Protein AF-A0A3D1RC83-F1 (afdb_monomer_lite)

Radius of gyration: 28.49 Å; chains: 1; bounding box: 78×68×56 Å

Secondary structure (DSSP, 8-state):
--SS----S---HHHHHHHHHHHHHHHHTSTTGGG-BTTB--EEEEEEE--EETTEE-PPEEEEEEEESSSS--EEEEEEETT---TTTTHHHHHHHHHHHHHHSS--SHHHHHHHHHHHH-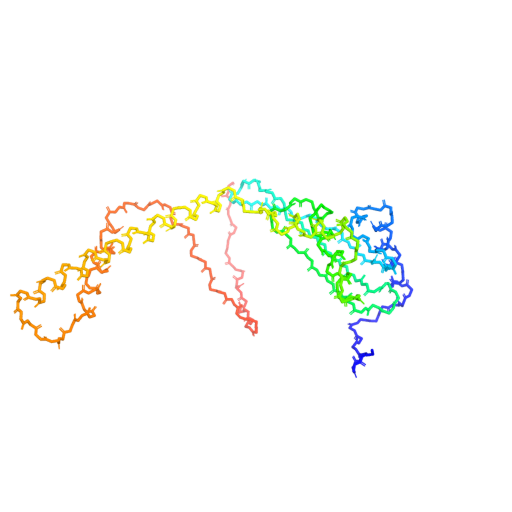----HHHHHHHHHHHHHHHHHHHHHHHHHHHHHHHHHHH---SS-HHHHHHHHHHHHHHHHTTSPP--PPPPPPPPPPTT-PPPPP---------

Foldseek 3Di:
DDPDDDDPDPDDPVVVVVLQVVQLCCCVPRLLVLLDAPPKRKGWDWDWAWDDDPNHGAATKTWIWIFIRSPPTDDTDIFIGPSPHTNSPQVSLVNSQVNCCVVVVDRDDDVNVVVVVVNVPDDSDDPVVVVVVVVVVVVVVVVVVVVVVVVVVVVVCCVVVVDDDDDPPPVVVVVVVVVVVVVVPDDDDDDDPDDDDDDDPDDDDDDDDPDDDDDDD

pLDDT: mean 75.74, std 21.05, range [31.84, 96.88]

Sequence (217 aa):
PYKIKHTAVDIADSLFEAIHDGMQGVMESGTGRRAKVPGIVVCGKTGTVENSYKGVKQKDHAFFSAFAPRHNPRIAIAVICENAGFGASSAAPIASLMIEKYLKDSIEGKERKERAEQIKKMNLMPPRLVAAMRTHDSLMHKRDSAYLIAKGYIKMAKDTTGIAEEDDSDALDNFKKKEKENKNNEQPADSLPNPSPAILPGVMRPASDTSKTRTHR

Structure (mmCIF, N/CA/C/O backbone):
data_AF-A0A3D1RC83-F1
#
_entry.id   AF-A0A3D1RC83-F1
#
loop_
_atom_site.group_PDB
_atom_site.id
_atom_site.type_symbol
_atom_site.label_atom_id
_atom_site.label_alt_id
_atom_site.label_comp_id
_atom_site.label_asym_id
_atom_site.label_entity_id
_atom_site.label_seq_id
_atom_site.pdbx_PDB_ins_code
_atom_site.Cartn_x
_atom_site.Cartn_y
_atom_site.Cartn_z
_atom_site.occupancy
_atom_site.B_iso_or_equiv
_atom_site.auth_seq_id
_atom_site.auth_comp_id
_atom_site.auth_asym_id
_atom_site.auth_atom_id
_atom_site.pdbx_PDB_model_num
ATOM 1 N N . PRO A 1 1 ? -4.506 -5.903 -24.523 1.00 52.84 1 PRO A N 1
ATOM 2 C CA . PRO A 1 1 ? -4.721 -4.934 -25.626 1.00 52.84 1 PRO A CA 1
ATOM 3 C C . PRO A 1 1 ? -5.845 -3.947 -25.277 1.00 52.84 1 PRO A C 1
ATOM 5 O O . PRO A 1 1 ? -6.924 -4.379 -24.878 1.00 52.84 1 PRO A O 1
ATOM 8 N N . TYR A 1 2 ? -5.583 -2.640 -25.364 1.00 59.19 2 TYR A N 1
ATOM 9 C CA . TYR A 1 2 ? -6.622 -1.616 -25.204 1.00 59.19 2 TYR A CA 1
ATOM 10 C C . TYR A 1 2 ? -7.538 -1.604 -26.436 1.00 59.19 2 TYR A C 1
ATOM 12 O O . TYR A 1 2 ? -7.087 -1.878 -27.545 1.00 59.19 2 TYR A O 1
ATOM 20 N N . LYS A 1 3 ? -8.827 -1.295 -26.245 1.00 75.62 3 LYS A N 1
ATOM 21 C CA . LYS A 1 3 ? -9.779 -1.155 -27.362 1.00 75.62 3 LYS A CA 1
ATOM 22 C C . LYS A 1 3 ? -9.644 0.200 -28.069 1.00 75.62 3 LYS A C 1
ATOM 24 O O . LYS A 1 3 ? -9.886 0.276 -29.264 1.00 75.62 3 LYS A O 1
ATOM 29 N N . ILE A 1 4 ? -9.241 1.247 -27.340 1.00 81.62 4 ILE A N 1
ATOM 30 C CA . ILE A 1 4 ? -9.023 2.612 -27.843 1.00 81.62 4 ILE A CA 1
ATOM 31 C C . ILE A 1 4 ? -7.787 3.186 -27.132 1.00 81.62 4 ILE A C 1
ATOM 33 O O . ILE A 1 4 ? -7.691 3.083 -25.907 1.00 81.62 4 ILE A O 1
ATOM 37 N N . LYS A 1 5 ? -6.825 3.742 -27.884 1.00 75.56 5 LYS A N 1
ATOM 38 C CA . LYS A 1 5 ? -5.650 4.424 -27.313 1.00 75.56 5 LYS A CA 1
ATOM 39 C C . LYS A 1 5 ? -6.027 5.872 -27.023 1.00 75.56 5 LYS A C 1
ATOM 41 O O . LYS A 1 5 ? -6.338 6.613 -27.948 1.00 75.56 5 LYS A O 1
ATOM 46 N N . HIS A 1 6 ? -5.981 6.273 -25.760 1.00 77.00 6 HIS A N 1
ATOM 47 C CA . HIS A 1 6 ? -6.131 7.673 -25.377 1.00 77.00 6 HIS A CA 1
ATOM 48 C C . HIS A 1 6 ? -4.746 8.260 -25.109 1.00 77.00 6 HIS A C 1
ATOM 50 O O . HIS A 1 6 ? -4.048 7.799 -24.207 1.00 77.00 6 HIS A O 1
ATOM 56 N N . THR A 1 7 ? -4.352 9.266 -25.886 1.00 77.94 7 THR A N 1
ATOM 57 C CA . THR A 1 7 ? -3.155 10.068 -25.610 1.00 77.94 7 THR A CA 1
ATOM 58 C C . THR A 1 7 ? -3.610 11.298 -24.834 1.00 77.94 7 THR A C 1
ATOM 60 O O . THR A 1 7 ? -4.251 12.179 -25.396 1.00 77.94 7 THR A O 1
ATOM 63 N N . ALA A 1 8 ? -3.374 11.316 -23.521 1.00 72.19 8 ALA A N 1
ATOM 64 C CA . ALA A 1 8 ? -3.817 12.416 -22.659 1.00 72.19 8 ALA A CA 1
ATOM 65 C C . ALA A 1 8 ? -2.856 13.618 -22.681 1.00 72.19 8 ALA A C 1
ATOM 67 O O . ALA A 1 8 ? -3.260 14.727 -22.347 1.00 72.19 8 ALA A O 1
ATOM 68 N N . VAL A 1 9 ? -1.586 13.390 -23.032 1.00 80.38 9 VAL A N 1
ATOM 69 C CA . VAL A 1 9 ? -0.510 14.389 -23.006 1.00 80.38 9 VAL A CA 1
ATOM 70 C C . VAL A 1 9 ? 0.607 13.980 -23.966 1.00 80.38 9 VAL A C 1
ATOM 72 O O . VAL A 1 9 ? 0.970 12.804 -24.011 1.00 80.38 9 VAL A O 1
ATOM 75 N N . ASP A 1 10 ? 1.174 14.956 -24.677 1.00 83.12 10 ASP A N 1
ATOM 76 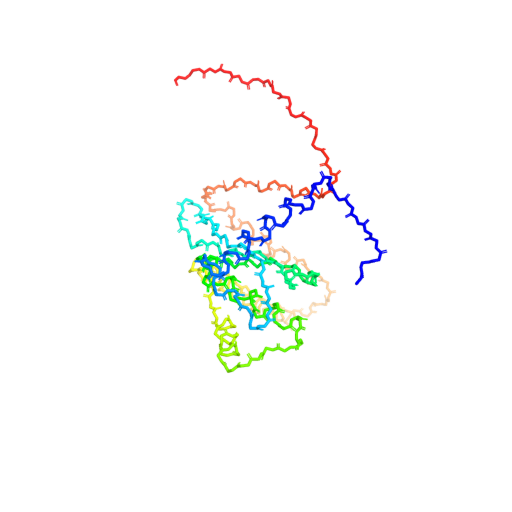C CA . ASP A 1 10 ? 2.347 14.777 -25.540 1.00 83.12 10 ASP A CA 1
ATOM 77 C C . ASP A 1 10 ? 3.629 14.849 -24.703 1.00 83.12 10 ASP A C 1
ATOM 79 O O . ASP A 1 10 ? 4.296 15.878 -24.601 1.00 83.12 10 ASP A O 1
ATOM 83 N N . ILE A 1 11 ? 3.947 13.739 -24.041 1.00 85.88 11 ILE A N 1
ATOM 84 C CA . ILE A 1 11 ? 5.176 13.562 -23.265 1.00 85.88 11 ILE A CA 1
ATOM 85 C C . ILE A 1 11 ? 6.030 12.511 -23.969 1.00 85.88 11 ILE A C 1
ATOM 87 O O . ILE A 1 11 ? 5.527 11.461 -24.359 1.00 85.88 11 ILE A O 1
ATOM 91 N N . ALA A 1 12 ? 7.326 12.790 -24.117 1.00 87.94 12 ALA A N 1
ATOM 92 C CA . ALA A 1 12 ? 8.261 11.856 -24.730 1.00 87.94 12 ALA A CA 1
ATOM 93 C C . ALA A 1 12 ? 8.395 10.562 -23.906 1.00 87.94 12 ALA A C 1
ATOM 95 O O . ALA A 1 12 ? 8.534 10.608 -22.681 1.00 87.94 12 ALA A O 1
ATOM 96 N N . ASP A 1 13 ? 8.447 9.419 -24.592 1.00 86.25 13 ASP A N 1
ATOM 97 C CA . ASP A 1 13 ? 8.583 8.091 -23.975 1.00 86.25 13 ASP A CA 1
ATOM 98 C C . ASP A 1 13 ? 9.816 7.981 -23.061 1.00 86.25 13 ASP A C 1
ATOM 100 O O . ASP A 1 13 ? 9.766 7.342 -22.010 1.00 86.25 13 ASP A O 1
ATOM 104 N N . SER A 1 14 ? 10.908 8.676 -23.399 1.00 91.25 14 SER A N 1
ATOM 105 C CA . SER A 1 14 ? 12.128 8.720 -22.582 1.00 91.25 14 SER A CA 1
ATOM 106 C C . SER A 1 14 ? 11.892 9.263 -21.169 1.00 91.25 14 SER A C 1
ATOM 108 O O . SER A 1 14 ? 12.542 8.818 -20.223 1.00 91.25 14 SER A O 1
ATOM 110 N N . LEU A 1 15 ? 10.945 10.192 -20.998 1.00 91.62 15 LEU A N 1
ATOM 111 C CA . LEU A 1 15 ? 10.602 10.727 -19.683 1.00 91.62 15 LEU A CA 1
ATOM 112 C C . LEU A 1 15 ? 9.812 9.707 -18.859 1.00 91.62 15 LEU A C 1
ATOM 114 O O . LEU A 1 15 ? 10.036 9.584 -17.654 1.00 91.62 15 LEU A O 1
ATOM 118 N N . PHE A 1 16 ? 8.918 8.950 -19.499 1.00 89.56 16 PHE A N 1
ATOM 119 C CA . PHE A 1 16 ? 8.196 7.872 -18.828 1.00 89.56 16 PHE A CA 1
ATOM 120 C C . PHE A 1 16 ? 9.142 6.774 -18.353 1.00 89.56 16 PHE A C 1
ATOM 122 O O . PHE A 1 16 ? 9.006 6.332 -17.214 1.00 89.56 16 PHE A O 1
ATOM 129 N N . GLU A 1 17 ? 10.143 6.401 -19.153 1.00 92.31 17 GLU A N 1
ATOM 130 C CA . GLU A 1 17 ? 11.147 5.419 -18.731 1.00 92.31 17 GLU A CA 1
ATOM 131 C C . GLU A 1 17 ? 11.953 5.892 -17.517 1.00 92.31 17 GLU A C 1
ATOM 133 O O . GLU A 1 17 ? 12.077 5.149 -16.543 1.00 92.31 17 GLU A O 1
ATOM 138 N N . ALA A 1 18 ? 12.390 7.155 -17.497 1.00 94.75 18 ALA A N 1
ATOM 139 C CA . ALA A 1 18 ? 13.073 7.721 -16.331 1.00 94.75 18 ALA A CA 1
ATOM 140 C C . ALA A 1 18 ? 12.188 7.700 -15.065 1.00 94.75 18 ALA A C 1
ATOM 142 O O . ALA A 1 18 ? 12.657 7.413 -13.959 1.00 94.75 18 ALA A O 1
ATOM 143 N N . ILE A 1 19 ? 10.884 7.964 -15.210 1.00 93.88 19 ILE A N 1
ATOM 144 C CA . ILE A 1 19 ? 9.920 7.858 -14.105 1.00 93.88 19 ILE A CA 1
ATOM 145 C C . ILE A 1 19 ? 9.757 6.398 -13.670 1.00 93.88 19 ILE A C 1
ATOM 147 O O . ILE A 1 19 ? 9.724 6.116 -12.470 1.00 93.88 19 ILE A O 1
ATOM 151 N N . HIS A 1 20 ? 9.657 5.463 -14.614 1.00 94.75 20 HIS A N 1
ATOM 152 C CA . HIS A 1 20 ? 9.529 4.036 -14.332 1.00 94.75 20 HIS A CA 1
ATOM 153 C C . HIS A 1 20 ? 10.758 3.494 -13.595 1.00 94.75 20 HIS A C 1
ATOM 155 O O . HIS A 1 20 ? 10.585 2.753 -12.625 1.00 94.75 20 HIS A O 1
ATOM 161 N N . ASP A 1 21 ? 11.962 3.943 -13.963 1.00 95.19 21 ASP A N 1
ATOM 162 C CA . ASP A 1 21 ? 13.211 3.663 -13.248 1.00 95.19 21 ASP A CA 1
ATOM 163 C C . ASP A 1 21 ? 13.161 4.171 -11.811 1.00 95.19 21 ASP A C 1
ATOM 165 O O . ASP A 1 21 ? 13.392 3.407 -10.870 1.00 95.19 21 ASP A O 1
ATOM 169 N N . GLY A 1 22 ? 12.768 5.431 -11.611 1.00 95.62 22 GLY A N 1
ATOM 170 C CA . GLY A 1 22 ? 12.606 5.994 -10.271 1.00 95.62 22 GLY A CA 1
ATOM 171 C C . GLY A 1 22 ? 11.585 5.220 -9.428 1.00 95.62 22 GLY A C 1
ATOM 172 O O . GLY A 1 22 ? 11.831 4.909 -8.260 1.00 95.62 22 GLY A O 1
ATOM 173 N N . MET A 1 23 ? 10.447 4.856 -10.021 1.00 96.00 23 MET A N 1
ATOM 174 C CA . MET A 1 23 ? 9.383 4.094 -9.363 1.00 96.00 23 MET A CA 1
ATOM 175 C C . MET A 1 23 ? 9.778 2.643 -9.057 1.00 96.00 23 MET A C 1
ATOM 177 O O . MET A 1 23 ? 9.332 2.096 -8.046 1.00 96.00 23 MET A O 1
ATOM 181 N N . GLN A 1 24 ? 10.606 2.012 -9.891 1.00 95.44 24 GLN A N 1
ATOM 182 C CA . GLN A 1 24 ? 11.176 0.692 -9.615 1.00 95.44 24 GLN A CA 1
ATOM 183 C C . GLN A 1 24 ? 12.232 0.774 -8.504 1.00 95.44 24 GLN A C 1
ATOM 185 O O . GLN A 1 24 ? 12.217 -0.042 -7.578 1.00 95.44 24 GLN A O 1
ATOM 190 N N . GLY A 1 25 ? 13.080 1.807 -8.518 1.00 95.06 25 GLY A N 1
ATOM 191 C CA . GLY A 1 25 ? 14.091 2.053 -7.487 1.00 95.06 25 GLY A CA 1
ATOM 192 C C . GLY A 1 25 ? 13.500 2.171 -6.076 1.00 95.06 25 GLY A C 1
ATOM 193 O O . GLY A 1 25 ? 14.084 1.686 -5.104 1.00 95.06 25 GLY A O 1
ATOM 194 N N . VAL A 1 26 ? 12.279 2.711 -5.948 1.00 93.94 26 VAL A N 1
ATOM 195 C CA . VAL A 1 26 ? 11.534 2.737 -4.673 1.00 93.94 26 VAL A CA 1
ATOM 196 C C . VAL A 1 26 ? 11.322 1.333 -4.102 1.00 93.94 26 VAL A C 1
ATOM 198 O O . VAL A 1 26 ? 11.376 1.162 -2.882 1.00 93.94 26 VAL A O 1
ATOM 201 N N . MET A 1 27 ? 11.097 0.332 -4.953 1.00 93.25 27 MET A N 1
ATOM 202 C CA . MET A 1 27 ? 10.954 -1.056 -4.518 1.00 93.25 27 MET A CA 1
ATOM 203 C C . MET A 1 27 ? 12.308 -1.679 -4.221 1.00 93.25 27 MET A C 1
ATOM 205 O O . MET A 1 27 ? 12.440 -2.386 -3.227 1.00 93.25 27 MET A O 1
ATOM 209 N N . GLU A 1 28 ? 13.308 -1.447 -5.066 1.00 90.62 28 GLU A N 1
ATOM 210 C CA . GLU A 1 28 ? 14.603 -2.122 -4.975 1.00 90.62 28 GLU A CA 1
ATOM 211 C C . GLU A 1 28 ? 15.422 -1.682 -3.770 1.00 90.62 28 GLU A C 1
ATOM 213 O O . GLU A 1 28 ? 15.795 -2.525 -2.948 1.00 90.62 28 GLU A O 1
ATOM 218 N N . SER A 1 29 ? 15.639 -0.375 -3.645 1.00 89.81 29 SER A N 1
ATOM 219 C CA . SER A 1 29 ? 16.506 0.228 -2.637 1.00 89.81 29 SER A CA 1
ATOM 220 C C . SER A 1 29 ? 15.770 1.208 -1.720 1.00 89.81 29 SER A C 1
ATOM 222 O O . SER A 1 29 ? 16.261 1.465 -0.621 1.00 89.81 29 SER A O 1
ATOM 224 N N . GLY A 1 30 ? 14.576 1.675 -2.095 1.00 89.38 30 GLY A N 1
ATOM 225 C CA . GLY A 1 30 ? 13.825 2.697 -1.363 1.00 89.38 30 GLY A CA 1
ATOM 226 C C . GLY A 1 30 ? 12.826 2.200 -0.307 1.00 89.38 30 GLY A C 1
ATOM 227 O O . GLY A 1 30 ? 12.950 1.128 0.287 1.00 89.38 30 GLY A O 1
ATOM 228 N N . THR A 1 31 ? 11.811 3.031 -0.059 1.00 87.38 31 THR A N 1
ATOM 229 C CA . THR A 1 31 ? 10.785 2.852 0.984 1.00 87.38 31 THR A CA 1
ATOM 230 C C . THR A 1 31 ? 9.712 1.817 0.635 1.00 87.38 31 THR A C 1
ATOM 232 O O . THR A 1 31 ? 8.956 1.395 1.507 1.00 87.38 31 THR A O 1
ATOM 235 N N . GLY A 1 32 ? 9.626 1.389 -0.625 1.00 88.19 32 GLY A N 1
ATOM 236 C CA . GLY A 1 32 ? 8.604 0.473 -1.132 1.00 88.19 32 GLY A CA 1
ATOM 237 C C . GLY A 1 32 ? 8.976 -1.005 -1.068 1.00 88.19 32 GLY A C 1
ATOM 238 O O . GLY A 1 32 ? 8.210 -1.825 -1.557 1.00 88.19 32 GLY A O 1
ATOM 239 N N . ARG A 1 33 ? 10.104 -1.394 -0.455 1.00 90.19 33 ARG A N 1
ATOM 240 C CA . ARG A 1 33 ? 10.592 -2.795 -0.430 1.00 90.19 33 ARG A CA 1
ATOM 241 C C . ARG A 1 33 ? 9.535 -3.836 -0.047 1.00 90.19 33 ARG A C 1
ATOM 243 O O . ARG A 1 33 ? 9.542 -4.944 -0.574 1.00 90.19 33 ARG A O 1
ATOM 250 N N . ARG A 1 34 ? 8.605 -3.482 0.844 1.00 88.38 34 ARG A N 1
ATOM 251 C CA . ARG A 1 34 ? 7.520 -4.365 1.312 1.00 88.38 34 ARG A CA 1
ATOM 252 C C . ARG A 1 34 ? 6.396 -4.580 0.289 1.00 88.38 34 ARG A C 1
ATOM 254 O O . ARG A 1 34 ? 5.538 -5.424 0.524 1.00 88.38 34 ARG A O 1
ATOM 261 N N . ALA A 1 35 ? 6.399 -3.844 -0.823 1.00 90.81 35 ALA A N 1
ATOM 262 C CA . ALA A 1 35 ? 5.460 -4.009 -1.926 1.00 90.81 35 ALA A CA 1
ATOM 263 C C . ALA A 1 35 ? 5.948 -4.988 -3.014 1.00 90.81 35 ALA A C 1
ATOM 265 O O . ALA A 1 35 ? 5.184 -5.294 -3.928 1.00 90.81 35 ALA A O 1
ATOM 266 N N . LYS A 1 36 ? 7.189 -5.500 -2.932 1.00 93.38 36 LYS A N 1
ATOM 267 C CA . LYS A 1 36 ? 7.732 -6.443 -3.925 1.00 93.38 36 LYS A CA 1
ATOM 268 C C . LYS A 1 36 ? 6.843 -7.681 -4.067 1.00 93.38 36 LYS A C 1
ATOM 270 O O . LYS A 1 36 ? 6.324 -8.209 -3.080 1.00 93.38 36 LYS A O 1
ATOM 275 N N . VAL A 1 37 ? 6.698 -8.155 -5.300 1.00 93.88 37 VAL A N 1
ATOM 276 C CA . VAL A 1 37 ? 5.981 -9.388 -5.634 1.00 93.88 37 VAL A CA 1
ATOM 277 C C . VAL A 1 37 ? 6.966 -10.343 -6.315 1.00 93.88 37 VAL A C 1
ATOM 279 O O . VAL A 1 37 ? 7.624 -9.937 -7.274 1.00 93.88 37 VAL A O 1
ATOM 282 N N . PRO A 1 38 ? 7.113 -11.597 -5.848 1.00 92.00 38 PRO A N 1
ATOM 283 C CA . PRO A 1 38 ? 8.026 -12.550 -6.473 1.00 92.00 38 PRO A CA 1
ATOM 284 C C . PRO A 1 38 ? 7.702 -12.773 -7.956 1.00 92.00 38 PRO A C 1
ATOM 286 O O . PRO A 1 38 ? 6.568 -13.105 -8.307 1.00 92.00 38 PRO A O 1
ATOM 289 N N . GLY A 1 39 ? 8.708 -12.591 -8.815 1.00 92.62 39 GLY A N 1
ATOM 290 C CA . GLY A 1 39 ? 8.592 -12.776 -10.265 1.00 92.62 39 GLY A CA 1
ATOM 291 C C . GLY A 1 39 ? 7.860 -11.656 -11.014 1.00 92.62 39 GLY A C 1
ATOM 292 O O . GLY A 1 39 ? 7.686 -11.764 -12.222 1.00 92.62 39 GLY A O 1
ATOM 293 N N . ILE A 1 40 ? 7.433 -10.584 -10.335 1.00 94.81 40 ILE A N 1
ATOM 294 C CA . ILE A 1 40 ? 6.727 -9.458 -10.957 1.00 94.81 40 ILE A CA 1
ATOM 295 C C . ILE A 1 40 ? 7.448 -8.158 -10.600 1.00 94.81 40 ILE A C 1
ATOM 297 O O . ILE A 1 40 ? 7.572 -7.794 -9.430 1.00 94.81 40 ILE A O 1
ATOM 301 N N . VAL A 1 41 ? 7.893 -7.428 -11.624 1.00 95.81 41 VAL A N 1
ATOM 302 C CA . VAL A 1 41 ? 8.485 -6.097 -11.446 1.00 95.81 41 VAL A CA 1
ATOM 303 C C . VAL A 1 41 ? 7.364 -5.097 -11.179 1.00 95.81 41 VAL A C 1
ATOM 305 O O . VAL A 1 41 ? 6.519 -4.865 -12.044 1.00 95.81 41 VAL A O 1
ATOM 308 N N . VAL A 1 42 ? 7.352 -4.528 -9.974 1.00 96.25 42 VAL A N 1
ATOM 309 C CA . VAL A 1 42 ? 6.365 -3.536 -9.527 1.00 96.25 42 VAL A CA 1
ATOM 310 C C . VAL A 1 42 ? 7.011 -2.154 -9.529 1.00 96.25 42 VAL A C 1
ATOM 312 O O . VAL A 1 42 ? 8.094 -1.980 -8.975 1.00 96.25 42 VAL A O 1
ATOM 315 N N . CYS A 1 43 ? 6.319 -1.167 -10.091 1.00 96.88 43 CYS A N 1
ATOM 316 C CA . CYS A 1 43 ? 6.705 0.241 -10.039 1.00 96.88 43 CYS A CA 1
ATOM 317 C C . CYS A 1 43 ? 5.700 0.984 -9.161 1.00 96.88 43 CYS A C 1
ATOM 319 O O . CYS A 1 43 ? 4.493 0.836 -9.343 1.00 96.88 43 CYS A O 1
ATOM 321 N N . GLY A 1 44 ? 6.158 1.793 -8.206 1.00 95.38 44 GLY A N 1
ATOM 322 C CA . GLY A 1 44 ? 5.231 2.505 -7.330 1.00 95.38 44 GLY A CA 1
ATOM 323 C C . GLY A 1 44 ? 5.873 3.517 -6.398 1.00 95.38 44 GLY A C 1
ATOM 324 O O . GLY A 1 44 ? 7.090 3.690 -6.356 1.00 95.38 44 GLY A O 1
ATOM 325 N N . LYS A 1 45 ? 5.028 4.181 -5.613 1.00 95.69 45 LYS A N 1
ATOM 326 C CA . LYS A 1 45 ? 5.431 5.181 -4.633 1.00 95.69 45 LYS A CA 1
ATOM 327 C C . LYS A 1 45 ? 4.638 5.037 -3.340 1.00 95.69 45 LYS A C 1
ATOM 329 O O . LYS A 1 45 ? 3.426 4.834 -3.340 1.00 95.69 45 LYS A O 1
ATOM 334 N N . THR A 1 46 ? 5.348 5.177 -2.226 1.00 93.69 46 THR A N 1
ATOM 335 C CA . THR A 1 46 ? 4.765 5.274 -0.887 1.00 93.69 46 THR A CA 1
ATOM 336 C C . THR A 1 46 ? 4.447 6.726 -0.555 1.00 93.69 46 THR A C 1
ATOM 338 O O . THR A 1 46 ? 5.277 7.601 -0.808 1.00 93.69 46 THR A O 1
ATOM 341 N N . GLY A 1 47 ? 3.313 6.956 0.095 1.00 89.38 47 GLY A N 1
ATOM 342 C CA . GLY A 1 47 ? 2.967 8.221 0.729 1.00 89.38 47 GLY A CA 1
ATOM 343 C C . GLY A 1 47 ? 2.554 8.011 2.184 1.00 89.38 47 GLY A C 1
ATOM 344 O O . GLY A 1 47 ? 2.051 6.952 2.562 1.00 89.38 47 GLY A O 1
ATOM 345 N N . THR A 1 48 ? 2.764 9.038 2.993 1.00 90.50 48 THR A N 1
ATOM 346 C CA . THR A 1 48 ? 2.197 9.153 4.336 1.00 90.50 48 THR A CA 1
ATOM 347 C C . THR A 1 48 ? 1.458 10.477 4.353 1.00 90.50 48 THR A C 1
ATOM 349 O O . THR A 1 48 ? 2.054 11.504 4.036 1.00 90.50 48 THR A O 1
ATOM 352 N N . VAL A 1 49 ? 0.163 10.444 4.641 1.00 90.88 49 VAL A N 1
ATOM 353 C CA . VAL A 1 49 ? -0.673 11.646 4.662 1.00 90.88 49 VAL A CA 1
ATOM 354 C C . VAL A 1 49 ? -0.906 12.022 6.110 1.00 90.88 49 VAL A C 1
ATOM 356 O O . VAL A 1 49 ? -1.418 11.212 6.888 1.00 90.88 49 VAL A O 1
ATOM 359 N N . GLU A 1 50 ? -0.507 13.237 6.470 1.00 90.94 50 GLU A N 1
ATOM 360 C CA . GLU A 1 50 ? -0.693 13.720 7.828 1.00 90.94 50 GLU A CA 1
ATOM 361 C C . GLU A 1 50 ? -2.171 13.804 8.187 1.00 90.94 50 GLU A C 1
ATOM 363 O O . GLU A 1 50 ? -2.996 14.275 7.405 1.00 90.94 50 GLU A O 1
ATOM 368 N N . ASN A 1 51 ? -2.497 13.350 9.392 1.00 90.75 51 ASN A N 1
ATOM 369 C CA . ASN A 1 51 ? -3.867 13.337 9.873 1.00 90.75 51 ASN A CA 1
ATOM 370 C C . ASN A 1 51 ? -3.985 14.131 11.176 1.00 90.75 51 ASN A C 1
ATOM 372 O O . ASN A 1 51 ? -3.333 13.823 12.178 1.00 90.75 51 ASN A O 1
ATOM 376 N N . SER A 1 52 ? -4.848 15.143 11.177 1.00 90.56 52 SER A N 1
ATOM 377 C CA . SER A 1 52 ? -5.229 15.885 12.374 1.00 90.56 52 SER A CA 1
ATOM 378 C C . SER A 1 52 ? -6.747 15.990 12.453 1.00 90.56 52 SER A C 1
ATOM 380 O O . SER A 1 52 ? -7.439 16.126 11.447 1.00 90.56 52 SER A O 1
ATOM 382 N N . TYR A 1 53 ? -7.280 15.900 13.668 1.00 85.69 53 TYR A N 1
ATOM 383 C CA . TYR A 1 53 ? -8.710 16.034 13.909 1.00 85.69 53 TYR A CA 1
ATOM 384 C C . TYR A 1 53 ? -8.930 16.992 15.070 1.00 85.69 53 TYR A C 1
ATOM 386 O O . TYR A 1 53 ? -8.467 16.731 16.179 1.00 85.69 53 TYR A O 1
ATOM 394 N N . LYS A 1 54 ? -9.621 18.109 14.804 1.00 88.69 54 LYS A N 1
ATOM 395 C CA . LYS A 1 54 ? -9.876 19.183 15.783 1.00 88.69 54 LYS A CA 1
ATOM 396 C C . LYS A 1 54 ? -8.602 19.645 16.513 1.00 88.69 54 LYS A C 1
ATOM 398 O O . LYS A 1 54 ? -8.586 19.767 17.731 1.00 88.69 54 LYS A O 1
ATOM 403 N N . GLY A 1 55 ? -7.513 19.835 15.767 1.00 88.94 55 GLY A N 1
ATOM 404 C CA . GLY A 1 55 ? -6.220 20.268 16.313 1.00 88.94 55 GLY A CA 1
ATOM 405 C C . GLY A 1 55 ? -5.405 19.177 17.018 1.00 88.94 55 GLY A C 1
ATOM 406 O O . GLY A 1 55 ? -4.267 19.428 17.397 1.00 88.94 55 GLY A O 1
ATOM 407 N N . VAL A 1 56 ? -5.928 17.954 17.159 1.00 87.06 56 VAL A N 1
ATOM 408 C CA . VAL A 1 56 ? -5.211 16.839 17.792 1.00 87.06 56 VAL A CA 1
ATOM 409 C C . VAL A 1 56 ? -4.592 15.940 16.725 1.00 87.06 56 VAL A C 1
ATOM 411 O O . VAL A 1 56 ? -5.308 15.403 15.870 1.00 87.06 56 VAL A O 1
ATOM 414 N N . LYS A 1 57 ? -3.268 15.733 16.793 1.00 89.56 57 LYS A N 1
ATOM 415 C CA . LYS A 1 57 ? -2.543 14.809 15.906 1.00 89.56 57 LYS A CA 1
ATOM 416 C C . LYS A 1 57 ? -3.135 13.408 16.030 1.00 89.56 57 LYS A C 1
ATOM 418 O O . LYS A 1 57 ? -3.275 12.862 17.123 1.00 89.56 57 LYS A O 1
ATOM 423 N N . GLN A 1 58 ? -3.511 12.848 14.891 1.00 88.62 58 GLN A N 1
ATOM 424 C CA . GLN A 1 58 ? -3.976 11.477 14.770 1.00 88.62 58 GLN A CA 1
ATOM 425 C C . GLN A 1 58 ? -2.871 10.631 14.141 1.00 88.62 58 GLN A C 1
ATOM 427 O O . GLN A 1 58 ? -1.830 11.129 13.708 1.00 88.62 58 GLN A O 1
ATOM 432 N N . LYS A 1 59 ? -3.114 9.325 14.064 1.00 88.88 59 LYS A N 1
ATOM 433 C CA . LYS A 1 59 ? -2.252 8.449 13.284 1.00 88.88 59 LYS A CA 1
ATOM 434 C C . LYS A 1 59 ? -2.424 8.773 11.800 1.00 88.88 59 LYS A C 1
ATOM 436 O O . LYS A 1 59 ? -3.551 8.825 11.298 1.00 88.88 59 LYS A O 1
ATOM 441 N N . ASP A 1 60 ? -1.301 8.977 11.127 1.00 92.25 60 ASP A N 1
ATOM 442 C CA . ASP A 1 60 ? -1.261 9.321 9.709 1.00 92.25 60 ASP A CA 1
ATOM 443 C C . ASP A 1 60 ? -1.908 8.234 8.844 1.00 92.25 60 ASP A C 1
ATOM 445 O O . ASP A 1 60 ? -2.059 7.076 9.256 1.00 92.25 60 ASP A O 1
ATOM 449 N N . HIS A 1 61 ? -2.348 8.613 7.650 1.00 92.44 61 HIS A N 1
ATOM 450 C CA . HIS A 1 61 ? -2.881 7.669 6.679 1.00 92.44 61 HIS A CA 1
ATOM 451 C C . HIS A 1 61 ? -1.749 7.102 5.830 1.00 92.44 61 HIS A C 1
ATOM 453 O O . HIS A 1 61 ? -0.872 7.825 5.351 1.00 92.44 61 HIS A O 1
ATOM 459 N N . ALA A 1 62 ? -1.792 5.791 5.624 1.00 94.00 62 ALA A N 1
ATOM 460 C CA . ALA A 1 62 ? -0.843 5.098 4.776 1.00 94.00 62 ALA A CA 1
ATOM 461 C C . ALA A 1 62 ? -1.356 5.135 3.335 1.00 94.00 62 ALA A C 1
ATOM 463 O O . ALA A 1 62 ? -2.467 4.682 3.066 1.00 94.00 62 ALA A O 1
ATOM 464 N N . PHE A 1 63 ? -0.540 5.636 2.412 1.00 93.50 63 PHE A N 1
ATOM 465 C CA . PHE A 1 63 ? -0.851 5.688 0.988 1.00 93.50 63 PHE A CA 1
ATOM 466 C C . PHE A 1 63 ? 0.176 4.887 0.190 1.00 93.50 63 PHE A C 1
ATOM 468 O O . PHE A 1 63 ? 1.382 4.927 0.461 1.00 93.50 63 PHE A O 1
ATOM 475 N N . PHE A 1 64 ? -0.286 4.176 -0.829 1.00 95.12 64 PHE A N 1
ATOM 476 C CA . PHE A 1 64 ? 0.587 3.536 -1.798 1.00 95.12 64 PHE A CA 1
ATOM 477 C C . PHE A 1 64 ? -0.073 3.507 -3.170 1.00 95.12 64 PHE A C 1
ATOM 479 O O . PHE A 1 64 ? -1.218 3.086 -3.291 1.00 95.12 64 PHE A O 1
ATOM 486 N N . SER A 1 65 ? 0.660 3.921 -4.199 1.00 96.12 65 SER A N 1
ATOM 487 C CA . SER A 1 65 ? 0.221 3.838 -5.593 1.00 96.12 65 SER A CA 1
ATOM 488 C C . SER A 1 65 ? 1.249 3.066 -6.403 1.00 96.12 65 SER A C 1
ATOM 490 O O . SER A 1 65 ? 2.451 3.287 -6.240 1.00 96.12 65 SER A O 1
ATOM 492 N N . ALA A 1 66 ? 0.794 2.143 -7.243 1.00 96.75 66 ALA A N 1
ATOM 493 C CA . ALA A 1 66 ? 1.666 1.296 -8.040 1.00 96.75 66 ALA A CA 1
ATOM 494 C C . ALA A 1 66 ? 0.997 0.797 -9.319 1.00 96.75 66 ALA A C 1
ATOM 496 O O . ALA A 1 66 ? -0.226 0.753 -9.429 1.00 96.75 66 ALA A O 1
ATOM 497 N N . PHE A 1 67 ? 1.819 0.347 -10.258 1.00 96.88 67 PHE A N 1
ATOM 498 C CA . PHE A 1 67 ? 1.392 -0.454 -11.394 1.00 96.88 67 PHE A CA 1
ATOM 499 C C . PHE A 1 67 ? 2.325 -1.648 -11.591 1.00 96.88 67 PHE A C 1
ATOM 501 O O . PHE A 1 67 ? 3.483 -1.646 -11.156 1.00 96.88 67 PHE A O 1
ATOM 508 N N . ALA A 1 68 ? 1.796 -2.694 -12.221 1.00 96.75 68 ALA A N 1
ATOM 509 C CA . ALA A 1 68 ? 2.536 -3.914 -12.497 1.00 96.75 68 ALA A CA 1
ATOM 510 C C . ALA A 1 68 ? 1.939 -4.704 -13.682 1.00 96.75 68 ALA A C 1
ATOM 512 O O . ALA A 1 68 ? 0.733 -4.622 -13.947 1.00 96.75 68 ALA A O 1
ATOM 513 N N . PRO A 1 69 ? 2.747 -5.532 -14.364 1.00 96.31 69 PRO A N 1
ATOM 514 C CA . PRO A 1 69 ? 4.216 -5.505 -14.372 1.00 96.31 69 PRO A CA 1
ATOM 515 C C . PRO A 1 69 ? 4.763 -4.183 -14.945 1.00 96.31 69 PRO A C 1
ATOM 517 O O . PRO A 1 69 ? 4.009 -3.437 -15.564 1.00 96.31 69 PRO A O 1
ATOM 520 N N . ARG A 1 70 ? 6.056 -3.881 -14.752 1.00 94.44 70 ARG A N 1
ATOM 521 C CA . ARG A 1 70 ? 6.689 -2.682 -15.340 1.00 94.44 70 ARG A CA 1
ATOM 522 C C . ARG A 1 70 ? 6.493 -2.621 -16.856 1.00 94.44 70 ARG A C 1
ATOM 524 O O . ARG A 1 70 ? 6.018 -1.621 -17.381 1.00 94.44 70 ARG A O 1
ATOM 531 N N . HIS A 1 71 ? 6.863 -3.695 -17.546 1.00 92.31 71 HIS A N 1
ATOM 532 C CA . HIS A 1 71 ? 6.676 -3.809 -18.987 1.00 92.31 71 HIS A CA 1
ATOM 533 C C . HIS A 1 71 ? 5.274 -4.330 -19.284 1.00 92.31 71 HIS A C 1
ATOM 535 O O . HIS A 1 71 ? 4.854 -5.337 -18.714 1.00 92.31 71 HIS A O 1
ATOM 541 N N . ASN A 1 72 ? 4.571 -3.653 -20.195 1.00 91.06 72 ASN A N 1
ATOM 542 C CA . ASN A 1 72 ? 3.169 -3.919 -20.521 1.00 91.06 72 ASN A CA 1
ATOM 543 C C . ASN A 1 72 ? 2.269 -4.013 -19.261 1.00 91.06 72 ASN A C 1
ATOM 545 O O . ASN A 1 72 ? 1.758 -5.096 -18.949 1.00 91.06 72 ASN A O 1
ATOM 549 N N . PRO A 1 73 ? 2.085 -2.899 -18.520 1.00 93.94 73 PRO A N 1
ATOM 550 C CA . PRO A 1 73 ? 1.300 -2.887 -17.289 1.00 93.94 73 PRO A CA 1
ATOM 551 C C . PRO A 1 73 ? -0.115 -3.434 -17.486 1.00 93.94 73 PRO A C 1
ATOM 553 O O . PRO A 1 73 ? -0.826 -3.058 -18.417 1.00 93.94 73 PRO A O 1
ATOM 556 N N . ARG A 1 74 ? -0.540 -4.318 -16.578 1.00 95.19 74 ARG A N 1
ATOM 557 C CA . ARG A 1 74 ? -1.866 -4.965 -16.606 1.00 95.19 74 ARG A CA 1
ATOM 558 C C . ARG A 1 74 ? -2.779 -4.513 -15.471 1.00 95.19 74 ARG A C 1
ATOM 560 O O . ARG A 1 74 ? -3.990 -4.706 -15.559 1.00 95.19 74 ARG A O 1
ATOM 567 N N . ILE A 1 75 ? -2.203 -3.947 -14.413 1.00 95.81 75 ILE A N 1
ATOM 568 C CA . ILE A 1 75 ? -2.915 -3.384 -13.268 1.00 95.81 75 ILE A CA 1
ATOM 569 C C . ILE A 1 75 ? -2.240 -2.090 -12.818 1.00 95.81 75 ILE A C 1
ATOM 571 O O . ILE A 1 75 ? -1.016 -2.027 -12.714 1.00 95.81 75 ILE A O 1
ATOM 575 N N . ALA A 1 76 ? -3.059 -1.088 -12.512 1.00 96.19 76 ALA A N 1
ATOM 576 C CA . ALA A 1 76 ? -2.697 0.068 -11.703 1.00 96.19 76 ALA A CA 1
ATOM 577 C C . ALA A 1 76 ? -3.573 0.053 -10.444 1.00 96.19 76 ALA A C 1
ATOM 579 O O . ALA A 1 76 ? -4.762 -0.256 -10.518 1.00 96.19 76 ALA A O 1
ATOM 580 N N . ILE A 1 77 ? -2.985 0.337 -9.287 1.00 96.19 77 ILE A N 1
ATOM 581 C CA . ILE A 1 77 ? -3.641 0.236 -7.986 1.00 96.19 77 ILE A CA 1
ATOM 582 C C . ILE A 1 77 ? -3.230 1.398 -7.085 1.00 96.19 77 ILE A C 1
ATOM 584 O O . ILE A 1 77 ? -2.059 1.768 -7.019 1.00 96.19 77 ILE A O 1
ATOM 588 N N . ALA A 1 78 ? -4.199 1.932 -6.346 1.00 95.69 78 ALA A N 1
ATOM 589 C CA . ALA A 1 78 ? -3.974 2.852 -5.242 1.00 95.69 78 ALA A CA 1
ATOM 590 C C . ALA A 1 78 ? -4.612 2.270 -3.977 1.00 95.69 78 ALA A C 1
ATOM 592 O O . ALA A 1 78 ? -5.779 1.884 -3.982 1.00 95.69 78 ALA A O 1
ATOM 593 N N . VAL A 1 79 ? -3.836 2.191 -2.899 1.00 95.12 79 VAL A N 1
ATOM 594 C CA . VAL A 1 79 ? -4.269 1.686 -1.596 1.00 95.12 79 VAL A CA 1
ATOM 595 C C . VAL A 1 79 ? -4.121 2.798 -0.573 1.00 95.12 79 VAL A C 1
ATOM 597 O O . VAL A 1 79 ? -3.037 3.360 -0.399 1.00 95.12 79 VAL A O 1
ATOM 600 N N . ILE A 1 80 ? -5.220 3.086 0.119 1.00 93.81 80 ILE A N 1
ATOM 601 C CA . ILE A 1 80 ? -5.280 4.050 1.212 1.00 93.81 80 ILE A CA 1
ATOM 602 C C . ILE A 1 80 ? -5.739 3.300 2.454 1.00 93.81 80 ILE A C 1
ATOM 604 O O . ILE A 1 80 ? -6.808 2.695 2.451 1.00 93.81 80 ILE A O 1
ATOM 608 N N . CYS A 1 81 ? -4.934 3.341 3.511 1.00 92.44 81 CYS A N 1
ATOM 609 C CA . CYS A 1 81 ? -5.320 2.819 4.813 1.00 92.44 81 CYS A CA 1
ATOM 610 C C . CYS A 1 81 ? -5.383 3.972 5.809 1.00 92.44 81 CYS A C 1
ATOM 612 O O . CYS A 1 81 ? -4.360 4.560 6.182 1.00 92.44 81 CYS A O 1
ATOM 614 N N . GLU A 1 82 ? -6.592 4.283 6.256 1.00 91.75 82 GLU A N 1
ATOM 615 C CA . GLU A 1 82 ? -6.814 5.310 7.261 1.00 91.75 82 GLU A CA 1
ATOM 616 C C . GLU A 1 82 ? -6.242 4.891 8.617 1.00 91.75 82 GLU A C 1
ATOM 618 O O . GLU A 1 82 ? -6.257 3.721 8.996 1.00 91.75 82 GLU A O 1
ATOM 623 N N . ASN A 1 83 ? -5.723 5.871 9.356 1.00 89.69 83 ASN A N 1
ATOM 624 C CA . ASN A 1 83 ? -5.123 5.704 10.683 1.00 89.69 83 ASN A CA 1
ATOM 625 C C . ASN A 1 83 ? -4.067 4.572 10.752 1.00 89.69 83 ASN A C 1
ATOM 627 O O . ASN A 1 83 ? -3.877 3.928 11.788 1.00 89.69 83 ASN A O 1
ATOM 631 N N . ALA A 1 84 ? -3.364 4.309 9.647 1.00 85.19 84 ALA A N 1
ATOM 632 C CA . ALA A 1 84 ? -2.481 3.154 9.493 1.00 85.19 84 ALA A CA 1
ATOM 633 C C . ALA A 1 84 ? -0.982 3.481 9.581 1.00 85.19 84 ALA A C 1
ATOM 635 O O . ALA A 1 84 ? -0.161 2.564 9.509 1.00 85.19 84 ALA A O 1
ATOM 636 N N . GLY A 1 85 ? -0.625 4.744 9.819 1.00 83.88 85 GLY A N 1
ATOM 637 C C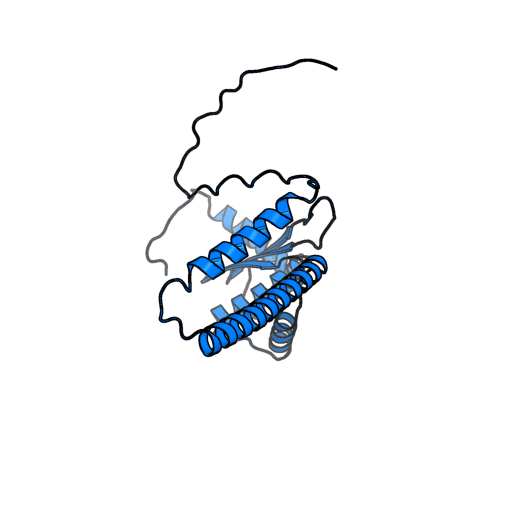A . GLY A 1 85 ? 0.748 5.214 9.975 1.00 83.88 85 GLY A CA 1
ATOM 638 C C . GLY A 1 85 ? 1.456 5.316 8.629 1.00 83.88 85 GLY A C 1
ATOM 639 O O . GLY A 1 85 ? 0.940 5.914 7.690 1.00 83.88 85 GLY A O 1
ATOM 640 N N . PHE A 1 86 ? 2.644 4.723 8.528 1.00 77.69 86 PHE A N 1
ATOM 641 C CA . PHE A 1 86 ? 3.484 4.831 7.339 1.00 77.69 86 PHE A CA 1
ATOM 642 C C . PHE A 1 86 ? 2.933 4.032 6.144 1.00 77.69 86 PHE A C 1
ATOM 644 O O . PHE A 1 86 ? 2.576 2.857 6.265 1.00 77.69 86 PHE A O 1
ATOM 651 N N . GLY A 1 87 ? 2.970 4.630 4.945 1.00 70.12 87 GLY A N 1
ATOM 652 C CA . GLY A 1 87 ? 2.596 3.978 3.676 1.00 70.12 87 GLY A CA 1
ATOM 653 C C . GLY A 1 87 ? 3.238 2.603 3.467 1.00 70.12 87 GLY A C 1
ATOM 654 O O . GLY A 1 87 ? 2.580 1.630 3.090 1.00 70.12 87 GLY A O 1
ATOM 655 N N . ALA A 1 88 ? 4.531 2.510 3.787 1.00 75.50 88 ALA A N 1
ATOM 656 C CA . ALA A 1 88 ? 5.344 1.312 3.606 1.00 75.50 88 ALA A CA 1
ATOM 657 C C . ALA A 1 88 ? 4.948 0.137 4.518 1.00 75.50 88 ALA A C 1
ATOM 659 O O . ALA A 1 88 ? 5.206 -1.016 4.171 1.00 75.50 88 ALA A O 1
ATOM 660 N N . SER A 1 89 ? 4.352 0.396 5.687 1.00 79.56 89 SER A N 1
ATOM 661 C CA . SER A 1 89 ? 4.056 -0.659 6.663 1.00 79.56 89 SER A CA 1
ATOM 662 C C . SER A 1 89 ? 2.723 -1.354 6.432 1.00 79.56 89 SER A C 1
ATOM 664 O O . SER A 1 89 ? 2.595 -2.522 6.798 1.00 79.56 89 SER A O 1
ATOM 666 N N . SER A 1 90 ? 1.767 -0.649 5.828 1.00 87.31 90 SER A N 1
ATOM 667 C CA . SER A 1 90 ? 0.367 -1.081 5.763 1.00 87.31 90 SER A CA 1
ATOM 668 C C . SER A 1 90 ? -0.120 -1.157 4.314 1.00 87.31 90 SER A C 1
ATOM 670 O O . SER A 1 90 ? -0.411 -2.245 3.822 1.00 87.31 90 SER A O 1
ATOM 672 N N . ALA A 1 91 ? -0.124 -0.029 3.595 1.00 92.75 91 ALA A N 1
ATOM 673 C CA . ALA A 1 91 ? -0.658 0.052 2.234 1.00 92.75 91 ALA A CA 1
ATOM 674 C C . ALA A 1 91 ? 0.194 -0.724 1.210 1.00 92.75 91 ALA A C 1
ATOM 676 O O . ALA A 1 91 ? -0.346 -1.449 0.377 1.00 92.75 91 ALA A O 1
ATOM 677 N N . ALA A 1 92 ? 1.525 -0.641 1.307 1.00 92.88 92 ALA A N 1
ATOM 678 C CA . ALA A 1 92 ? 2.448 -1.350 0.413 1.00 92.88 92 ALA A CA 1
ATOM 679 C C . ALA A 1 92 ? 2.296 -2.895 0.449 1.00 92.88 92 ALA A C 1
ATOM 681 O O . ALA A 1 92 ? 2.152 -3.499 -0.617 1.00 92.88 92 ALA A O 1
ATOM 682 N N . PRO A 1 93 ? 2.270 -3.563 1.623 1.00 93.19 93 PRO A N 1
ATOM 683 C CA . PRO A 1 93 ? 1.984 -4.999 1.704 1.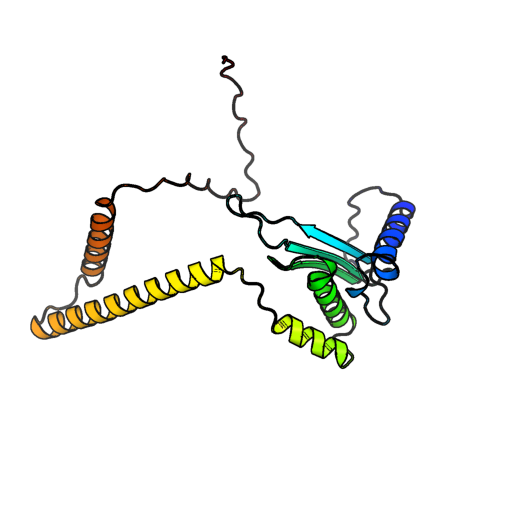00 93.19 93 PRO A CA 1
ATOM 684 C C . PRO A 1 93 ? 0.620 -5.408 1.139 1.00 93.19 93 PRO A C 1
ATOM 686 O O . PRO A 1 93 ? 0.517 -6.451 0.495 1.00 93.19 93 PRO A O 1
ATOM 689 N N . ILE A 1 94 ? -0.418 -4.598 1.366 1.00 94.94 94 ILE A N 1
ATOM 690 C CA . ILE A 1 94 ? -1.763 -4.859 0.835 1.00 94.94 94 ILE A CA 1
ATOM 691 C C . ILE A 1 94 ? -1.731 -4.817 -0.693 1.00 94.94 94 ILE A C 1
ATOM 693 O O . ILE A 1 94 ? -2.175 -5.764 -1.341 1.00 94.94 94 ILE A O 1
ATOM 697 N N . ALA A 1 95 ? -1.124 -3.776 -1.267 1.00 95.81 95 ALA A N 1
ATOM 698 C CA . ALA A 1 95 ? -0.970 -3.653 -2.711 1.00 95.81 95 ALA A CA 1
ATOM 699 C C . ALA A 1 95 ? -0.193 -4.833 -3.313 1.00 95.81 95 ALA A C 1
ATOM 701 O O . ALA A 1 95 ? -0.608 -5.368 -4.334 1.00 95.81 95 ALA A O 1
ATOM 702 N N . SER A 1 96 ? 0.879 -5.297 -2.657 1.00 95.38 96 SER A N 1
ATOM 703 C CA . SER A 1 96 ? 1.642 -6.478 -3.093 1.00 95.38 96 SER A CA 1
ATOM 704 C C . SER A 1 96 ? 0.763 -7.723 -3.233 1.00 95.38 96 SER A C 1
ATOM 706 O O . SER A 1 96 ? 0.828 -8.416 -4.246 1.00 95.38 96 SER A O 1
ATOM 708 N N . LEU A 1 97 ? -0.062 -8.017 -2.225 1.00 96.12 97 LEU A N 1
ATOM 709 C CA . LEU A 1 97 ? -0.942 -9.189 -2.235 1.00 96.12 97 LEU A CA 1
ATOM 710 C C . LEU A 1 97 ? -2.054 -9.053 -3.279 1.00 96.12 97 LEU A C 1
ATOM 712 O O . LEU A 1 97 ? -2.393 -10.029 -3.943 1.00 96.12 97 LEU A O 1
ATOM 716 N N . MET A 1 98 ? -2.603 -7.848 -3.451 1.00 96.56 98 MET A N 1
ATOM 717 C CA . MET A 1 98 ? -3.636 -7.582 -4.455 1.00 96.56 98 MET A CA 1
ATOM 718 C C . MET A 1 98 ? -3.095 -7.695 -5.883 1.00 96.56 98 MET A C 1
ATOM 720 O O . MET A 1 98 ? -3.742 -8.316 -6.721 1.00 96.56 98 MET A O 1
ATOM 724 N N . ILE A 1 99 ? -1.904 -7.148 -6.149 1.00 96.44 99 ILE A N 1
ATOM 725 C CA . ILE A 1 99 ? -1.229 -7.256 -7.450 1.00 96.44 99 ILE A CA 1
ATOM 726 C C . ILE A 1 99 ? -0.953 -8.721 -7.782 1.00 96.44 99 ILE A C 1
ATOM 728 O O . ILE A 1 99 ? -1.254 -9.166 -8.886 1.00 96.44 99 ILE A O 1
ATOM 732 N N . GLU A 1 100 ? -0.405 -9.480 -6.831 1.00 96.06 100 GLU A N 1
ATOM 733 C CA . GLU A 1 100 ? -0.139 -10.903 -7.029 1.00 96.06 100 GLU A CA 1
ATOM 734 C C . GLU A 1 100 ? -1.425 -11.674 -7.326 1.00 96.06 100 GLU A C 1
ATOM 736 O O . GLU A 1 100 ? -1.497 -12.359 -8.343 1.00 96.06 100 GLU A O 1
ATOM 741 N N . LYS A 1 101 ? -2.455 -11.502 -6.488 1.00 96.31 101 LYS A N 1
ATOM 742 C CA . LYS A 1 101 ? -3.742 -12.173 -6.670 1.00 96.31 101 LYS A CA 1
ATOM 743 C C . LYS A 1 101 ? -4.383 -11.828 -8.011 1.00 96.31 101 LYS A C 1
ATOM 745 O O . LYS A 1 101 ? -4.988 -12.698 -8.613 1.00 96.31 101 LYS A O 1
ATOM 750 N N . TYR A 1 102 ? -4.264 -10.588 -8.477 1.00 96.62 102 TYR A N 1
ATOM 751 C CA . TYR A 1 102 ? -4.825 -10.182 -9.765 1.00 96.62 102 TYR A CA 1
ATOM 752 C C . TYR A 1 102 ? -4.049 -10.750 -10.962 1.00 96.62 102 TYR A C 1
ATOM 754 O O . TYR A 1 102 ? -4.642 -11.069 -11.986 1.00 96.62 102 TYR A O 1
ATOM 762 N N . LEU A 1 103 ? -2.720 -10.857 -10.866 1.00 94.88 103 LEU A N 1
ATOM 763 C CA . LEU A 1 103 ? -1.886 -11.314 -11.984 1.00 94.88 103 LEU A CA 1
ATOM 764 C C . LEU A 1 103 ? -1.728 -12.839 -12.053 1.00 94.88 103 LEU A C 1
ATOM 766 O O . LEU A 1 103 ? -1.501 -13.354 -13.146 1.00 94.88 103 LEU A O 1
ATOM 770 N N . LYS A 1 104 ? -1.824 -13.536 -10.914 1.00 93.88 104 LYS A N 1
ATOM 771 C CA . LYS A 1 104 ? -1.652 -14.994 -10.783 1.00 93.88 104 LYS A CA 1
ATOM 772 C C . LYS A 1 104 ? -2.932 -15.743 -10.382 1.00 93.88 104 LYS A C 1
ATOM 774 O O . LYS A 1 104 ? -2.867 -16.939 -10.113 1.00 93.88 104 LYS A O 1
ATOM 779 N N . ASP A 1 105 ? -4.053 -15.041 -10.218 1.00 93.00 105 ASP A N 1
ATOM 780 C CA . ASP A 1 105 ? -5.332 -15.548 -9.680 1.00 93.00 105 ASP A CA 1
ATOM 781 C C . ASP A 1 105 ? -5.269 -16.148 -8.255 1.00 93.00 105 ASP A C 1
ATOM 783 O O . ASP A 1 105 ? -6.278 -16.581 -7.694 1.00 93.00 105 ASP A O 1
ATOM 787 N N . SER A 1 106 ? -4.100 -16.135 -7.606 1.00 92.94 106 SER A N 1
ATOM 788 C CA . SER A 1 106 ? -3.879 -16.703 -6.275 1.00 92.94 106 SER A CA 1
ATOM 789 C C . SER A 1 106 ? -2.743 -15.999 -5.519 1.00 92.94 106 SER A C 1
ATOM 791 O O . SER A 1 106 ? -1.966 -15.242 -6.097 1.00 92.94 106 SER A O 1
ATOM 793 N N . ILE A 1 107 ? -2.675 -16.216 -4.199 1.00 92.62 107 ILE A N 1
ATOM 794 C CA . ILE A 1 107 ? -1.573 -15.750 -3.339 1.00 92.62 107 ILE A CA 1
ATOM 795 C C . ILE A 1 107 ? -0.712 -16.963 -2.995 1.00 92.62 107 ILE A C 1
ATOM 797 O O . ILE A 1 107 ? -1.179 -17.897 -2.327 1.00 92.62 107 ILE A O 1
ATOM 801 N N . GLU A 1 108 ? 0.541 -16.948 -3.436 1.00 90.00 108 GLU A N 1
ATOM 802 C CA . GLU A 1 108 ? 1.462 -18.070 -3.291 1.00 90.00 108 GLU A CA 1
ATOM 803 C C . GLU A 1 108 ? 2.344 -17.914 -2.044 1.00 90.00 108 GLU A C 1
ATOM 805 O O . GLU A 1 108 ? 2.714 -16.814 -1.635 1.00 90.00 108 GLU A O 1
ATOM 810 N N . GLY A 1 109 ? 2.714 -19.042 -1.433 1.00 90.69 109 GLY A N 1
ATOM 811 C CA . GLY A 1 109 ? 3.627 -19.077 -0.288 1.00 90.69 109 GLY A CA 1
ATOM 812 C C . GLY A 1 109 ? 2.961 -18.908 1.083 1.00 90.69 109 GLY A C 1
ATOM 813 O O . GLY A 1 109 ? 1.988 -18.176 1.269 1.00 90.69 109 GLY A O 1
ATOM 814 N N . LYS A 1 110 ? 3.515 -19.611 2.078 1.00 91.56 110 LYS A N 1
ATOM 815 C CA . LYS A 1 110 ? 3.015 -19.621 3.461 1.00 91.56 110 LYS A CA 1
ATOM 816 C C . LYS A 1 110 ? 3.084 -18.231 4.106 1.00 91.56 110 LYS A C 1
ATOM 818 O O . LYS A 1 110 ? 2.073 -17.745 4.598 1.00 91.56 110 LYS A O 1
ATOM 823 N N . GLU A 1 111 ? 4.230 -17.556 3.998 1.00 91.25 111 GLU A N 1
ATOM 824 C CA . GLU A 1 111 ? 4.452 -16.224 4.587 1.00 91.25 111 GLU A CA 1
ATOM 825 C C . GLU A 1 111 ? 3.444 -15.180 4.071 1.00 91.25 111 GLU A C 1
ATOM 827 O O . GLU A 1 111 ? 2.933 -14.351 4.824 1.00 91.25 111 GLU A O 1
ATOM 832 N N . ARG A 1 112 ? 3.125 -15.215 2.773 1.00 91.38 112 ARG A N 1
ATOM 833 C CA . ARG A 1 112 ? 2.220 -14.239 2.151 1.00 91.38 112 ARG A CA 1
ATOM 834 C C . ARG A 1 112 ? 0.765 -14.485 2.536 1.00 91.38 112 ARG A C 1
ATOM 836 O O . ARG A 1 112 ? 0.043 -13.525 2.801 1.00 91.38 112 ARG A O 1
ATOM 843 N N . LYS A 1 113 ? 0.356 -15.752 2.652 1.00 93.25 113 LYS A N 1
ATOM 844 C CA . LYS A 1 113 ? -0.960 -16.129 3.193 1.00 93.25 113 LYS A CA 1
ATOM 845 C C . LYS A 1 113 ? -1.104 -15.720 4.658 1.00 93.25 113 LYS A C 1
ATOM 847 O O . LYS A 1 113 ? -2.107 -15.118 5.026 1.00 93.25 113 LYS A O 1
ATOM 852 N N . GLU A 1 114 ? -0.085 -15.962 5.478 1.00 93.50 114 GLU A N 1
ATOM 853 C CA . GLU A 1 114 ? -0.065 -15.508 6.874 1.00 93.50 114 GLU A CA 1
ATOM 854 C C . GLU A 1 114 ? -0.154 -13.984 6.971 1.00 93.50 114 GLU A C 1
ATOM 856 O O . GLU A 1 114 ? -0.915 -13.458 7.781 1.00 93.50 114 GLU A O 1
ATOM 861 N N . ARG A 1 115 ? 0.556 -13.259 6.102 1.00 91.44 115 ARG A N 1
ATOM 862 C CA . ARG A 1 115 ? 0.468 -11.798 6.022 1.00 91.44 115 ARG A CA 1
ATOM 863 C C . ARG A 1 115 ? -0.929 -11.322 5.625 1.00 91.44 115 ARG A C 1
ATOM 865 O O . ARG A 1 115 ? -1.404 -10.342 6.193 1.00 91.44 115 ARG A O 1
ATOM 872 N N . ALA A 1 116 ? -1.599 -12.008 4.700 1.00 92.56 116 ALA A N 1
ATOM 873 C CA . ALA A 1 116 ? -2.986 -11.708 4.347 1.00 92.56 116 ALA A CA 1
ATOM 874 C C . ALA A 1 116 ? -3.926 -11.884 5.555 1.00 92.56 116 ALA A C 1
ATOM 876 O O . ALA A 1 116 ? -4.748 -11.011 5.827 1.00 92.56 116 ALA A O 1
ATOM 877 N N . GLU A 1 117 ? -3.751 -12.954 6.334 1.00 93.62 117 GLU A N 1
ATOM 878 C CA . GLU A 1 117 ? -4.520 -13.179 7.564 1.00 93.62 117 GLU A CA 1
ATOM 879 C C . GLU A 1 117 ? -4.202 -12.153 8.661 1.00 93.62 117 GLU A C 1
ATOM 881 O O . GLU A 1 117 ? -5.106 -11.687 9.355 1.00 93.62 117 GLU A O 1
ATOM 886 N N . GLN A 1 118 ? -2.940 -11.741 8.804 1.00 91.06 118 GLN A N 1
ATOM 887 C CA . GLN A 1 118 ? -2.559 -10.649 9.706 1.00 91.06 118 GLN A CA 1
ATOM 888 C C . GLN A 1 118 ? -3.245 -9.343 9.303 1.00 91.06 118 GLN A C 1
ATOM 890 O O . GLN A 1 118 ? -3.824 -8.676 10.155 1.00 91.06 118 GLN A O 1
ATOM 895 N N . ILE A 1 119 ? -3.225 -9.005 8.008 1.00 90.69 119 ILE A N 1
ATOM 896 C CA . ILE A 1 119 ? -3.891 -7.815 7.468 1.00 90.69 119 ILE A CA 1
ATOM 897 C C . ILE A 1 119 ? -5.391 -7.858 7.747 1.00 90.69 119 ILE A C 1
ATOM 899 O O . ILE A 1 119 ? -5.952 -6.866 8.201 1.00 90.69 119 ILE A O 1
ATOM 903 N N . LYS A 1 120 ? -6.029 -9.012 7.543 1.00 90.50 120 LYS A N 1
ATOM 904 C CA . LYS A 1 120 ? -7.454 -9.214 7.824 1.00 90.50 120 LYS A CA 1
ATOM 905 C C . LYS A 1 120 ? -7.805 -9.002 9.300 1.00 90.50 120 LYS A C 1
ATOM 907 O O . LYS A 1 120 ? -8.893 -8.529 9.605 1.00 90.50 120 LYS A O 1
ATOM 912 N N . LYS A 1 121 ? -6.893 -9.346 10.214 1.00 90.06 121 LYS A N 1
ATOM 913 C CA . LYS A 1 121 ? -7.062 -9.173 11.666 1.00 90.06 121 LYS A CA 1
ATOM 914 C C . LYS A 1 121 ? -6.663 -7.782 12.171 1.00 90.06 121 LYS A C 1
ATOM 916 O O . LYS A 1 121 ? -6.851 -7.503 13.354 1.00 90.06 121 LYS A O 1
ATOM 921 N N . MET A 1 122 ? -6.098 -6.913 11.328 1.00 86.12 122 MET A N 1
ATOM 922 C CA . MET A 1 122 ? -5.700 -5.573 11.759 1.00 86.12 122 MET A CA 1
ATOM 923 C C . MET A 1 122 ? -6.922 -4.723 12.112 1.00 86.12 122 MET A C 1
ATOM 925 O O . MET A 1 122 ? -7.820 -4.534 11.296 1.00 86.12 122 MET A O 1
ATOM 929 N N . ASN A 1 123 ? -6.909 -4.139 13.311 1.00 86.19 123 ASN A N 1
ATOM 930 C CA . ASN A 1 123 ? -7.874 -3.125 13.712 1.00 86.19 123 ASN A CA 1
ATOM 931 C C . ASN A 1 123 ? -7.248 -1.731 13.577 1.00 86.19 123 ASN A C 1
ATOM 933 O O . ASN A 1 123 ? -6.301 -1.393 14.288 1.00 86.19 123 ASN A O 1
ATOM 937 N N . LEU A 1 124 ? -7.783 -0.931 12.656 1.00 86.12 124 LEU A N 1
ATOM 938 C CA . LEU A 1 124 ? -7.348 0.443 12.397 1.00 86.12 124 LEU A CA 1
ATOM 939 C C . LEU A 1 124 ? -8.317 1.488 12.971 1.00 86.12 124 LEU A C 1
ATOM 941 O O . LEU A 1 124 ? -8.165 2.679 12.698 1.00 86.12 124 LEU A O 1
ATOM 945 N N . MET A 1 125 ? -9.306 1.071 13.772 1.00 86.31 125 MET A N 1
ATOM 946 C CA . MET A 1 125 ? -10.235 2.009 14.391 1.00 86.31 125 MET A CA 1
ATOM 947 C C . MET A 1 125 ? -9.520 2.875 15.439 1.00 86.31 125 MET A C 1
ATOM 949 O O . MET A 1 125 ? -8.970 2.346 16.408 1.00 86.31 125 MET A O 1
ATOM 953 N N . PRO A 1 126 ? -9.541 4.212 15.298 1.00 84.50 126 PRO A N 1
ATOM 954 C CA . PRO A 1 126 ? -8.990 5.103 16.302 1.00 84.50 126 PRO A CA 1
ATOM 955 C C . PRO A 1 126 ? -9.847 5.055 17.583 1.00 84.50 126 PRO A C 1
ATOM 957 O O . PRO A 1 126 ? -11.074 4.938 17.491 1.00 84.50 126 PRO A O 1
ATOM 960 N N . PRO A 1 127 ? -9.250 5.231 18.781 1.00 82.75 127 PRO A N 1
ATOM 961 C CA . PRO A 1 127 ? -9.966 5.140 20.061 1.00 82.75 127 PRO A CA 1
ATOM 962 C C . PRO A 1 127 ? -11.217 6.023 20.143 1.00 82.75 127 PRO A C 1
ATOM 964 O O . PRO A 1 127 ? -12.237 5.622 20.698 1.00 82.75 127 PRO A O 1
ATOM 967 N N . ARG A 1 128 ? -11.172 7.206 19.521 1.00 83.38 128 ARG A N 1
ATOM 968 C CA . ARG A 1 128 ? -12.313 8.130 19.451 1.00 83.38 128 ARG A CA 1
ATOM 969 C C . ARG A 1 128 ? -13.522 7.554 18.710 1.00 83.38 128 ARG A C 1
ATOM 971 O O . ARG A 1 128 ? -14.646 7.823 19.112 1.00 83.38 128 ARG A O 1
ATOM 978 N N . LEU A 1 129 ? -13.307 6.782 17.638 1.00 85.19 129 LEU A N 1
ATOM 979 C CA . LEU A 1 129 ? -14.407 6.169 16.892 1.00 85.19 129 LEU A CA 1
ATOM 980 C C . LEU A 1 129 ? -15.014 5.030 17.700 1.00 85.19 129 LEU A C 1
ATOM 982 O O . LEU A 1 129 ? -16.230 4.938 17.772 1.00 85.19 129 LEU A O 1
ATOM 986 N N . VAL A 1 130 ? -14.188 4.251 18.403 1.00 86.06 130 VAL A N 1
ATOM 987 C CA . VAL A 1 130 ? -14.679 3.221 19.329 1.00 86.06 130 VAL A CA 1
ATOM 988 C C . VAL A 1 130 ? -15.533 3.843 20.439 1.00 86.06 130 VAL A C 1
ATOM 990 O O . VAL A 1 130 ? -16.605 3.331 20.747 1.00 86.06 130 VAL A O 1
ATOM 993 N N . ALA A 1 131 ? -15.100 4.966 21.020 1.00 85.62 131 ALA A N 1
ATOM 994 C CA . ALA A 1 131 ? -15.881 5.684 22.025 1.00 85.62 131 ALA A CA 1
ATOM 995 C C . ALA A 1 131 ? -17.208 6.216 21.455 1.00 85.62 131 ALA A C 1
ATOM 997 O O . ALA A 1 131 ? -18.257 6.017 22.061 1.00 85.62 131 ALA A O 1
ATOM 998 N N . ALA A 1 132 ? -17.177 6.833 20.270 1.00 85.94 132 ALA A N 1
ATOM 999 C CA . ALA A 1 132 ? -18.379 7.329 19.605 1.00 85.94 132 ALA A CA 1
ATOM 1000 C C . ALA A 1 132 ? -19.364 6.201 19.254 1.00 85.94 132 ALA A C 1
ATOM 1002 O O . ALA A 1 132 ? -20.562 6.359 19.476 1.00 85.94 132 ALA A O 1
ATOM 1003 N N . MET A 1 133 ? -18.864 5.058 18.771 1.00 86.69 133 MET A N 1
ATOM 1004 C CA . MET A 1 133 ? -19.671 3.864 18.502 1.00 86.69 133 MET A CA 1
ATOM 1005 C C . MET A 1 133 ? -20.338 3.352 19.776 1.00 86.69 133 MET A C 1
ATOM 1007 O O . MET A 1 133 ? -21.545 3.174 19.783 1.00 86.69 133 MET A O 1
ATOM 1011 N N . ARG A 1 134 ? -19.600 3.224 20.888 1.00 86.69 134 ARG A N 1
ATOM 1012 C CA . ARG A 1 134 ? -20.179 2.797 22.177 1.00 86.69 134 ARG A CA 1
ATOM 1013 C C . ARG A 1 134 ? -21.305 3.715 22.647 1.00 86.69 134 ARG A C 1
ATOM 1015 O O . ARG A 1 134 ? -22.327 3.236 23.137 1.00 86.69 134 ARG A O 1
ATOM 1022 N N . THR A 1 135 ? -21.129 5.027 22.502 1.00 85.69 135 THR A N 1
ATOM 1023 C CA . THR A 1 135 ? -22.177 6.001 22.829 1.00 85.69 135 THR A CA 1
ATOM 1024 C C . THR A 1 135 ? -23.384 5.835 21.910 1.00 85.69 135 THR A C 1
ATOM 1026 O O . THR A 1 135 ? -24.516 5.848 22.386 1.00 85.69 135 THR A O 1
ATOM 1029 N N . HIS A 1 136 ? -23.154 5.648 20.609 1.00 82.69 136 HIS A N 1
ATOM 1030 C CA . HIS A 1 136 ? -24.217 5.436 19.632 1.00 82.69 136 HIS A CA 1
ATOM 1031 C C . HIS A 1 136 ? -25.002 4.148 19.908 1.00 82.69 136 HIS A C 1
ATOM 1033 O O . HIS A 1 136 ? -26.223 4.209 20.016 1.00 82.69 136 HIS A O 1
ATOM 1039 N N . ASP A 1 137 ? -24.315 3.026 20.125 1.00 83.75 137 ASP A N 1
ATOM 1040 C CA . ASP A 1 137 ? -24.919 1.733 20.465 1.00 83.75 137 ASP A CA 1
ATOM 1041 C C . ASP A 1 137 ? -25.743 1.833 21.754 1.00 83.75 137 ASP A C 1
ATOM 1043 O O . ASP A 1 137 ? -26.881 1.371 21.815 1.00 83.75 137 ASP A O 1
ATOM 1047 N N . SER A 1 138 ? -25.221 2.526 22.772 1.00 82.88 138 SER A N 1
ATOM 1048 C CA . SER A 1 138 ? -25.947 2.758 24.028 1.00 82.88 138 SER A CA 1
ATOM 1049 C C . SER A 1 138 ? -27.224 3.576 23.819 1.00 82.88 138 SER A C 1
ATOM 1051 O O . SER A 1 138 ? -28.245 3.317 24.457 1.00 82.88 138 SER A O 1
ATOM 1053 N N . LEU A 1 139 ? -27.185 4.577 22.936 1.00 77.50 139 LEU A N 1
ATOM 1054 C CA . LEU A 1 139 ? -28.361 5.371 22.589 1.00 77.50 139 LEU A CA 1
ATOM 1055 C C . LEU A 1 139 ? -29.371 4.547 21.789 1.00 77.50 139 LEU A C 1
ATOM 1057 O O . LEU A 1 139 ? -30.565 4.651 22.061 1.00 77.50 139 LEU A O 1
ATOM 1061 N N . MET A 1 140 ? -28.916 3.714 20.852 1.00 70.88 140 MET A N 1
ATOM 1062 C CA . MET A 1 140 ? -29.800 2.847 20.070 1.00 70.88 140 MET A CA 1
ATOM 1063 C C . MET A 1 140 ? -30.500 1.820 20.955 1.00 70.88 140 MET A C 1
ATOM 1065 O O . MET A 1 140 ? -31.725 1.748 20.940 1.00 70.88 140 MET A O 1
ATOM 1069 N N . HIS A 1 141 ? -29.776 1.152 21.854 1.00 75.31 141 HIS A N 1
ATOM 1070 C CA . HIS A 1 141 ? -30.385 0.205 22.790 1.00 75.31 141 HIS A CA 1
ATOM 1071 C C . HIS A 1 141 ? -31.413 0.842 23.735 1.00 75.31 141 HIS A C 1
ATOM 1073 O O . HIS A 1 141 ? -32.437 0.225 24.044 1.00 75.31 141 HIS A O 1
ATOM 1079 N N . LYS A 1 142 ? -31.182 2.084 24.184 1.00 75.38 142 LYS A N 1
ATOM 1080 C CA . LYS A 1 142 ? -32.174 2.827 24.979 1.00 75.38 142 LYS A CA 1
ATOM 1081 C C . LYS A 1 142 ? -33.439 3.121 24.177 1.00 75.38 142 LYS A C 1
ATOM 1083 O O . LYS A 1 142 ? -34.533 2.979 24.714 1.00 75.38 142 LYS A O 1
ATOM 1088 N N . ARG A 1 143 ? -33.297 3.504 22.906 1.00 72.25 143 ARG A N 1
ATOM 1089 C CA . ARG A 1 143 ? -34.432 3.774 22.012 1.00 72.25 143 ARG A CA 1
ATOM 1090 C C . ARG A 1 143 ? -35.227 2.510 21.719 1.00 72.25 143 ARG A C 1
ATOM 1092 O O . ARG A 1 143 ? -36.447 2.565 21.790 1.00 72.25 143 ARG A O 1
ATOM 1099 N N . ASP A 1 144 ? -34.557 1.386 21.484 1.00 74.69 144 ASP A N 1
ATOM 1100 C CA . ASP A 1 144 ? -35.218 0.100 21.241 1.00 74.69 144 ASP A CA 1
ATOM 1101 C C . ASP A 1 144 ? -35.989 -0.371 22.476 1.00 74.69 144 ASP A C 1
ATOM 1103 O O . ASP A 1 144 ? -37.147 -0.775 22.377 1.00 74.69 144 ASP A O 1
ATOM 1107 N N . SER A 1 145 ? -35.381 -0.247 23.659 1.00 73.62 145 SER A N 1
ATOM 1108 C CA . SER A 1 145 ? -36.025 -0.604 24.928 1.00 73.62 145 SER A CA 1
ATOM 1109 C C . SER A 1 145 ? -37.229 0.295 25.218 1.00 73.62 145 SER A C 1
ATOM 1111 O O . SER A 1 145 ? -38.300 -0.195 25.568 1.00 73.62 145 SER A O 1
ATOM 1113 N N . ALA A 1 146 ? -37.085 1.608 25.020 1.00 74.75 146 ALA A N 1
ATOM 1114 C CA . ALA A 1 146 ? -38.183 2.558 25.163 1.00 74.75 146 ALA A CA 1
ATOM 1115 C C . ALA A 1 146 ? -39.300 2.303 24.138 1.00 74.75 146 ALA A C 1
ATOM 1117 O O . ALA A 1 146 ? -40.473 2.361 24.493 1.00 74.75 146 ALA A O 1
ATOM 1118 N N . TYR A 1 147 ? -38.951 1.954 22.896 1.00 71.62 147 TYR A N 1
ATOM 1119 C CA . TYR A 1 147 ? -39.904 1.583 21.852 1.00 71.62 147 TYR A CA 1
ATOM 1120 C C . TYR A 1 147 ? -40.672 0.306 22.211 1.00 71.62 147 TYR A C 1
ATOM 1122 O O . TYR A 1 147 ? -41.888 0.267 22.058 1.00 71.62 147 TYR A O 1
ATOM 1130 N N . LEU A 1 148 ? -39.997 -0.718 22.740 1.00 73.19 148 LEU A N 1
ATOM 1131 C CA . LEU A 1 148 ? -40.624 -1.958 23.211 1.00 73.19 148 LEU A CA 1
ATOM 1132 C C . LEU A 1 148 ? -41.568 -1.720 24.392 1.00 73.19 148 LEU A C 1
ATOM 1134 O O . LEU A 1 148 ? -42.679 -2.247 24.395 1.00 73.19 148 LEU A O 1
ATOM 1138 N N . ILE A 1 149 ? -41.157 -0.900 25.362 1.00 75.06 149 ILE A N 1
ATOM 1139 C CA . ILE A 1 149 ? -41.997 -0.527 26.508 1.00 75.06 149 ILE A CA 1
ATOM 1140 C C . ILE A 1 149 ? -43.215 0.266 26.033 1.00 75.06 149 ILE A C 1
ATOM 1142 O O . ILE A 1 149 ? -44.337 -0.079 26.391 1.00 75.06 149 ILE A O 1
ATOM 1146 N N . ALA A 1 150 ? -43.017 1.279 25.186 1.00 69.00 150 ALA A N 1
ATOM 1147 C CA . ALA A 1 150 ? -44.104 2.077 24.628 1.00 69.00 150 ALA A CA 1
ATOM 1148 C C . ALA A 1 150 ? -45.065 1.212 23.803 1.00 69.00 150 ALA A C 1
ATOM 1150 O O . ALA A 1 150 ? -46.271 1.292 23.993 1.00 69.00 150 ALA A O 1
ATOM 1151 N N . LYS A 1 151 ? -44.549 0.320 22.950 1.00 72.62 151 LYS A N 1
ATOM 1152 C CA . LYS A 1 151 ? -45.358 -0.618 22.162 1.00 72.62 151 LYS A CA 1
ATOM 1153 C C . LYS A 1 151 ? -46.125 -1.603 23.046 1.00 72.62 151 LYS A C 1
ATOM 1155 O O . LYS A 1 151 ? -47.280 -1.896 22.757 1.00 72.62 151 LYS A O 1
ATOM 1160 N N . GLY A 1 152 ? -45.511 -2.093 24.123 1.00 74.81 152 GLY A N 1
ATOM 1161 C CA . GLY A 1 152 ? -46.170 -2.935 25.122 1.00 74.81 152 GLY A CA 1
ATOM 1162 C C . GLY A 1 152 ? -47.298 -2.199 25.844 1.00 74.81 152 GLY A C 1
ATOM 1163 O O . GLY A 1 152 ? -48.397 -2.733 25.954 1.00 74.81 152 GLY A O 1
ATOM 1164 N N . TYR A 1 153 ? -47.057 -0.953 26.258 1.00 69.06 153 TYR A N 1
ATOM 1165 C CA . TYR A 1 153 ? -48.069 -0.090 26.872 1.00 69.06 153 TYR A CA 1
ATOM 1166 C C . TYR A 1 153 ? -49.216 0.236 25.915 1.00 69.06 153 TYR A C 1
ATOM 1168 O O . TYR A 1 153 ? -50.375 0.106 26.296 1.00 69.06 153 TYR A O 1
ATOM 1176 N N . ILE A 1 154 ? -48.909 0.605 24.670 1.00 63.59 154 ILE A N 1
ATOM 1177 C CA . ILE A 1 154 ? -49.906 0.874 23.626 1.00 63.59 154 ILE A CA 1
ATOM 1178 C C . ILE A 1 154 ? -50.743 -0.381 23.366 1.00 63.59 154 ILE A C 1
ATOM 1180 O O . ILE A 1 154 ? -51.963 -0.294 23.300 1.00 63.59 154 ILE A O 1
ATOM 1184 N N . LYS A 1 155 ? -50.116 -1.563 23.301 1.00 67.25 155 LYS A N 1
ATOM 1185 C CA . LYS A 1 155 ? -50.828 -2.836 23.148 1.00 67.25 155 LYS A CA 1
ATOM 1186 C C . LYS A 1 155 ? -51.755 -3.124 24.333 1.00 67.25 155 LYS A C 1
ATOM 1188 O O . LYS A 1 155 ? -52.919 -3.420 24.111 1.00 67.25 155 LYS A O 1
ATOM 1193 N N . MET A 1 156 ? -51.280 -2.984 25.573 1.00 67.00 156 MET A N 1
ATOM 1194 C CA . MET A 1 156 ? -52.132 -3.173 26.756 1.00 67.00 156 MET A CA 1
ATOM 1195 C C . MET A 1 156 ? -53.289 -2.168 26.803 1.00 67.00 156 MET A C 1
ATOM 1197 O O . MET A 1 156 ? -54.398 -2.520 27.197 1.00 67.00 156 MET A O 1
ATOM 1201 N N . ALA A 1 157 ? -53.054 -0.923 26.385 1.00 63.88 157 ALA A N 1
ATOM 1202 C CA . ALA A 1 157 ? -54.100 0.086 26.279 1.00 63.88 157 ALA A CA 1
ATOM 1203 C C . ALA A 1 157 ? -55.124 -0.280 25.188 1.00 63.88 157 ALA A C 1
ATOM 1205 O O . ALA A 1 157 ? -56.324 -0.183 25.434 1.00 63.88 157 ALA A O 1
ATOM 1206 N N . LYS A 1 158 ? -54.675 -0.776 24.025 1.00 62.16 158 LYS A N 1
ATOM 1207 C CA . LYS A 1 158 ? -55.537 -1.274 22.935 1.00 62.16 158 LYS A CA 1
ATOM 1208 C C . LYS A 1 158 ? -56.397 -2.456 23.406 1.00 62.16 158 LYS A C 1
ATOM 1210 O O . LYS A 1 158 ? -57.608 -2.449 23.201 1.00 62.16 158 LYS A O 1
ATOM 1215 N N . ASP A 1 159 ? -55.795 -3.396 24.136 1.00 67.69 159 ASP A N 1
ATOM 1216 C CA . ASP A 1 159 ? -56.462 -4.594 24.664 1.00 67.69 159 ASP A CA 1
ATOM 1217 C C . ASP A 1 159 ? -57.473 -4.275 25.789 1.00 67.69 159 ASP A C 1
ATOM 1219 O O . ASP A 1 159 ? -58.428 -5.023 25.987 1.00 67.69 159 ASP A O 1
ATOM 1223 N N . THR A 1 160 ? -57.299 -3.164 26.519 1.00 66.12 160 THR A N 1
ATOM 1224 C CA . THR A 1 160 ? -58.198 -2.756 27.622 1.00 66.12 160 THR A CA 1
ATOM 1225 C C . THR A 1 160 ? -59.288 -1.765 27.216 1.00 66.12 160 THR A C 1
ATOM 1227 O O . THR A 1 160 ? -60.323 -1.714 27.878 1.00 66.12 160 THR A O 1
ATOM 1230 N N . THR A 1 161 ? -59.091 -0.984 26.149 1.00 60.56 161 THR A N 1
ATOM 1231 C CA . THR A 1 161 ? -60.034 0.073 25.730 1.00 60.56 161 THR A CA 1
ATOM 1232 C C . THR A 1 161 ? -60.899 -0.293 24.523 1.00 60.56 161 THR A C 1
ATOM 1234 O O . THR A 1 161 ? -61.899 0.379 24.287 1.00 60.56 161 THR A O 1
ATOM 1237 N N . GLY A 1 162 ? -60.581 -1.365 23.783 1.00 56.59 162 GLY A N 1
ATOM 1238 C CA . GLY A 1 162 ? -61.429 -1.872 22.694 1.00 56.59 162 GLY A CA 1
ATOM 1239 C C . GLY A 1 162 ? -61.568 -0.934 21.486 1.00 56.59 162 GLY A C 1
ATOM 1240 O O . GLY A 1 162 ? -62.514 -1.075 20.714 1.00 56.59 162 GLY A O 1
ATOM 1241 N N . ILE A 1 163 ? -60.656 0.028 21.320 1.00 53.44 163 ILE A N 1
ATOM 1242 C CA . ILE A 1 163 ? -60.706 1.022 20.241 1.00 53.44 163 ILE A CA 1
ATOM 1243 C C . ILE A 1 163 ? -60.122 0.419 18.952 1.00 53.44 163 ILE A C 1
ATOM 1245 O O . ILE A 1 163 ? -58.981 -0.051 18.925 1.00 53.44 163 ILE A O 1
ATOM 1249 N N . ALA A 1 164 ? -60.951 0.407 17.903 1.00 47.56 164 ALA A N 1
ATOM 1250 C CA . ALA A 1 164 ? -60.617 -0.037 16.554 1.00 47.56 164 ALA A CA 1
ATOM 1251 C C . ALA A 1 164 ? -59.800 1.015 15.786 1.00 47.56 164 ALA A C 1
ATOM 1253 O O . ALA A 1 164 ? -59.778 2.191 16.133 1.00 47.56 164 ALA A O 1
ATOM 1254 N N . GLU A 1 165 ? -59.102 0.523 14.770 1.00 53.56 165 GLU A N 1
ATOM 1255 C CA . GLU A 1 165 ? -57.931 1.109 14.123 1.00 53.56 165 GLU A CA 1
ATOM 1256 C C . GLU A 1 165 ? -58.192 2.433 13.407 1.00 53.56 165 GLU A C 1
ATOM 1258 O O . GLU A 1 165 ? -58.790 2.443 12.342 1.00 53.56 165 GLU A O 1
ATOM 1263 N N . GLU A 1 166 ? -57.655 3.520 13.950 1.00 46.91 166 GLU A N 1
ATOM 1264 C CA . GLU A 1 166 ? -57.168 4.684 13.209 1.00 46.91 166 GLU A CA 1
ATOM 1265 C C . GLU A 1 166 ? -56.152 5.392 14.137 1.00 46.91 166 GLU A C 1
ATOM 1267 O O . GLU A 1 166 ? -56.375 5.486 15.342 1.00 46.91 166 GLU A O 1
ATOM 1272 N N . ASP A 1 167 ? -55.001 5.804 13.591 1.00 52.09 167 ASP A N 1
ATOM 1273 C CA . ASP A 1 167 ? -53.984 6.681 14.218 1.00 52.09 167 ASP A CA 1
ATOM 1274 C C . ASP A 1 167 ? -52.791 6.076 15.005 1.00 52.09 167 ASP A C 1
ATOM 1276 O O . ASP A 1 167 ? -52.194 6.736 15.865 1.00 52.09 167 ASP A O 1
ATOM 1280 N N . ASP A 1 168 ? -52.301 4.883 14.640 1.00 52.75 168 ASP A N 1
ATOM 1281 C CA . ASP A 1 168 ? -50.996 4.383 15.137 1.00 52.75 168 ASP A CA 1
ATOM 1282 C C . ASP A 1 168 ? -49.806 5.301 14.736 1.00 52.75 168 ASP A C 1
ATOM 1284 O O . ASP A 1 168 ? -48.764 5.315 15.404 1.00 52.75 168 ASP A O 1
ATOM 12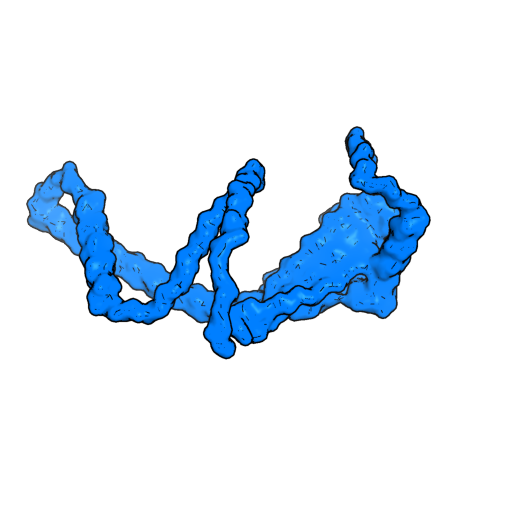88 N N . SER A 1 169 ? -49.939 6.096 13.663 1.00 51.25 169 SER A N 1
ATOM 1289 C CA . SER A 1 169 ? -48.923 7.060 13.205 1.00 51.25 169 SER A CA 1
ATOM 1290 C C . SER A 1 169 ? -48.838 8.314 14.077 1.00 51.25 169 SER A C 1
ATOM 1292 O O . SER A 1 169 ? -47.739 8.809 14.353 1.00 51.25 169 SER A O 1
ATOM 1294 N N . ASP A 1 170 ? -49.975 8.805 14.565 1.00 49.75 170 ASP A N 1
ATOM 1295 C CA . ASP A 1 170 ? -50.083 10.156 15.120 1.00 49.75 170 ASP A CA 1
ATOM 1296 C C . ASP A 1 170 ? -49.713 10.192 16.608 1.00 49.75 170 ASP A C 1
ATOM 1298 O O . ASP A 1 170 ? -49.122 11.164 17.095 1.00 49.75 170 ASP A O 1
ATOM 1302 N N . ALA A 1 171 ? -49.935 9.090 17.333 1.00 51.91 171 ALA A N 1
ATOM 1303 C CA . ALA A 1 171 ? -49.438 8.918 18.698 1.00 51.91 171 ALA A CA 1
ATOM 1304 C C . ALA A 1 171 ? -47.897 8.838 18.749 1.00 51.91 171 ALA A C 1
ATOM 1306 O O . ALA A 1 171 ? -47.259 9.414 19.639 1.00 51.91 171 ALA A O 1
ATOM 1307 N N . LEU A 1 172 ? -47.285 8.171 17.763 1.00 51.09 172 LEU A N 1
ATOM 1308 C CA . LEU A 1 172 ? -45.831 8.034 17.631 1.00 51.09 172 LEU A CA 1
ATOM 1309 C C . LEU A 1 172 ? -45.160 9.358 17.241 1.00 51.09 172 LEU A C 1
ATOM 1311 O O . LEU A 1 172 ? -44.091 9.689 17.766 1.00 51.09 172 LEU A O 1
ATOM 1315 N N . ASP A 1 173 ? -45.790 10.145 16.369 1.00 54.09 173 ASP A N 1
ATOM 1316 C CA . ASP A 1 173 ? -45.287 11.464 15.986 1.00 54.09 173 ASP A CA 1
ATOM 1317 C C . ASP A 1 173 ? -45.497 12.528 17.079 1.00 54.09 173 ASP A C 1
ATOM 1319 O O . ASP A 1 173 ? -44.639 13.403 17.251 1.00 54.09 173 ASP A O 1
ATOM 1323 N N . ASN A 1 174 ? -46.532 12.400 17.917 1.00 50.91 174 ASN A N 1
ATOM 1324 C CA . ASN A 1 174 ? -46.696 13.231 19.116 1.00 50.91 174 ASN A CA 1
ATOM 1325 C C . ASN A 1 174 ? -45.670 12.913 20.219 1.00 50.91 174 ASN A C 1
ATOM 1327 O O . ASN A 1 174 ? -45.165 13.831 20.871 1.00 50.91 174 ASN A O 1
ATOM 1331 N N . PHE A 1 175 ? -45.274 11.647 20.393 1.00 50.44 175 PHE A N 1
ATOM 1332 C CA . PHE A 1 175 ? -44.169 11.283 21.293 1.00 50.44 175 PHE A CA 1
ATOM 1333 C C . PHE A 1 175 ? -42.812 11.804 20.792 1.00 50.44 175 PHE A C 1
ATOM 1335 O O . PHE A 1 175 ? -42.031 12.352 21.574 1.00 50.44 175 PHE A O 1
ATOM 1342 N N . LYS A 1 176 ? -42.548 11.728 19.478 1.00 55.12 176 LYS A N 1
ATOM 1343 C CA . LYS A 1 176 ? -41.349 12.335 18.864 1.00 55.12 176 LYS A CA 1
ATOM 1344 C C . LYS A 1 176 ? -41.325 13.863 18.988 1.00 55.12 176 LYS A C 1
ATOM 1346 O O . LYS A 1 176 ? -40.241 14.434 19.120 1.00 55.12 176 LYS A O 1
ATOM 1351 N N . LYS A 1 177 ? -42.482 14.537 18.933 1.00 47.34 177 LYS A N 1
ATOM 1352 C CA . LYS A 1 177 ? -42.593 15.987 19.181 1.00 47.34 177 LYS A CA 1
ATOM 1353 C C . LYS A 1 177 ? -42.274 16.342 20.637 1.00 47.34 177 LYS A C 1
ATOM 1355 O O . LYS A 1 177 ? -41.468 17.242 20.851 1.00 47.34 177 LYS A O 1
ATOM 1360 N N . LYS A 1 178 ? -42.781 15.577 21.612 1.00 44.97 178 LYS A N 1
ATOM 1361 C CA . LYS A 1 178 ? -42.470 15.774 23.043 1.00 44.97 178 LYS A CA 1
ATOM 1362 C C . LYS A 1 178 ? -40.985 15.586 23.381 1.00 44.97 178 LYS A C 1
ATOM 1364 O O . LYS A 1 178 ? -40.437 16.357 24.164 1.00 44.97 178 LYS A O 1
ATOM 1369 N N . GLU A 1 179 ? -40.293 14.621 22.765 1.00 48.81 179 GLU A N 1
ATOM 1370 C CA . GLU A 1 179 ? -38.832 14.487 22.935 1.00 48.81 179 GLU A CA 1
ATOM 1371 C C . GLU A 1 179 ? -38.039 15.649 22.308 1.00 48.81 179 GLU A C 1
ATOM 1373 O O . GLU A 1 179 ? -36.973 16.009 22.811 1.00 48.81 179 GLU A O 1
ATOM 1378 N N . LYS A 1 180 ? -38.530 16.242 21.209 1.00 41.31 180 LYS A N 1
ATOM 1379 C CA . LYS A 1 180 ? -37.912 17.428 20.593 1.00 41.31 180 LYS A CA 1
ATOM 1380 C C . LYS A 1 180 ? -38.129 18.693 21.427 1.00 41.31 180 LYS A C 1
ATOM 1382 O O . LYS A 1 180 ? -37.204 19.491 21.524 1.00 41.31 180 LYS A O 1
ATOM 1387 N N . GLU A 1 181 ? -39.292 18.857 22.055 1.00 38.03 181 GLU A N 1
ATOM 1388 C CA . GLU A 1 181 ? -39.569 19.987 22.955 1.00 38.03 181 GLU A CA 1
ATOM 1389 C C . GLU A 1 181 ? -38.722 19.938 24.233 1.00 38.03 181 GLU A C 1
ATOM 1391 O O . GLU A 1 181 ? -38.177 20.963 24.636 1.00 38.03 181 GLU A O 1
ATOM 1396 N N . ASN A 1 182 ? -38.496 18.753 24.813 1.00 40.00 182 ASN A N 1
ATOM 1397 C CA . ASN A 1 182 ? -37.636 18.616 25.997 1.00 40.00 182 ASN A CA 1
ATOM 1398 C C . ASN A 1 182 ? -36.147 18.903 25.724 1.00 40.00 182 ASN A C 1
ATOM 1400 O O . ASN A 1 182 ? -35.428 19.288 26.640 1.00 40.00 182 ASN A O 1
ATOM 1404 N N . LYS A 1 183 ? -35.675 18.768 24.475 1.00 42.25 183 LYS A N 1
ATOM 1405 C CA . LYS A 1 183 ? -34.304 19.151 24.083 1.00 42.25 183 LYS A CA 1
ATOM 1406 C C . LYS A 1 183 ? -34.108 20.657 23.899 1.00 42.25 183 LYS A C 1
ATOM 1408 O O . LYS A 1 183 ? -32.969 21.107 23.898 1.00 42.25 183 LYS A O 1
ATOM 1413 N N . ASN A 1 184 ? -35.183 21.430 23.755 1.00 34.28 184 ASN A N 1
ATOM 1414 C CA . ASN A 1 184 ? -35.101 22.882 23.576 1.00 34.28 184 ASN A CA 1
ATOM 1415 C C . ASN A 1 184 ? -34.965 23.654 24.904 1.00 34.28 184 ASN A C 1
ATOM 1417 O O . ASN A 1 184 ? -34.795 24.868 24.870 1.00 34.28 184 ASN A O 1
ATOM 1421 N N . ASN A 1 185 ? -35.019 22.968 26.055 1.00 35.41 185 ASN A N 1
ATOM 1422 C CA . ASN A 1 185 ? -34.913 23.570 27.392 1.00 35.41 185 ASN A CA 1
ATOM 1423 C C . ASN A 1 185 ? -33.535 23.406 28.065 1.00 35.41 185 ASN A C 1
ATOM 1425 O O . ASN A 1 185 ? -33.371 23.809 29.215 1.00 35.41 185 ASN A O 1
ATOM 1429 N N . GLU A 1 186 ? -32.531 22.873 27.366 1.00 39.41 186 GLU A N 1
ATOM 1430 C CA . GLU A 1 186 ? -31.131 22.919 27.806 1.00 39.41 186 GLU A CA 1
ATOM 1431 C C . GLU A 1 186 ? -30.376 23.986 26.994 1.00 39.41 186 GLU A C 1
ATOM 1433 O O . GLU A 1 186 ? -30.450 24.020 25.765 1.00 39.41 186 GLU A O 1
ATOM 1438 N N . GLN A 1 187 ? -29.680 24.898 27.686 1.00 33.34 187 GLN A N 1
ATOM 1439 C CA . GLN A 1 187 ? -28.910 25.990 27.075 1.00 33.34 187 GLN A CA 1
ATOM 1440 C C . GLN A 1 187 ? -27.875 25.468 26.055 1.00 33.34 187 GLN A C 1
ATOM 1442 O O . GLN A 1 187 ? -27.263 24.421 26.277 1.00 33.34 187 GLN A O 1
ATOM 1447 N N . PRO A 1 188 ? -27.629 26.196 24.948 1.00 33.50 188 PRO A N 1
ATOM 1448 C CA . PRO A 1 188 ? -26.822 25.691 23.847 1.00 33.50 188 PRO A CA 1
ATOM 1449 C C . PRO A 1 188 ? -25.331 25.699 24.203 1.00 33.50 188 PRO A C 1
ATOM 1451 O O . PRO A 1 188 ? -24.746 26.754 24.439 1.00 33.50 188 PRO A O 1
ATOM 1454 N N . ALA A 1 189 ? -24.695 24.528 24.172 1.00 38.38 189 ALA A N 1
ATOM 1455 C CA . ALA A 1 189 ? -23.247 24.433 24.020 1.00 38.38 189 ALA A CA 1
ATOM 1456 C C . ALA A 1 189 ? -22.901 24.563 22.525 1.00 38.38 189 ALA A C 1
ATOM 1458 O O . ALA A 1 189 ? -23.271 23.698 21.731 1.00 38.38 189 ALA A O 1
ATOM 1459 N N . ASP A 1 190 ? -22.250 25.674 22.172 1.00 35.75 190 ASP A N 1
ATOM 1460 C CA . ASP A 1 190 ? -21.555 26.007 20.919 1.00 35.75 190 ASP A CA 1
ATOM 1461 C C . ASP A 1 190 ? -21.985 25.251 19.649 1.00 35.75 190 ASP A C 1
ATOM 1463 O O . ASP A 1 190 ? -21.529 24.148 19.330 1.00 35.75 190 ASP A O 1
ATOM 1467 N N . SER A 1 191 ? -22.825 25.916 18.854 1.00 40.47 191 SER A N 1
ATOM 1468 C CA . SER A 1 191 ? -23.210 25.486 17.513 1.00 40.47 191 SER A CA 1
ATOM 1469 C C . SER A 1 191 ? -21.993 25.383 16.587 1.00 40.47 191 SER A C 1
ATOM 1471 O O . SER A 1 191 ? -21.352 26.384 16.262 1.00 40.47 191 SER A O 1
ATOM 1473 N N . LEU A 1 192 ? -21.712 24.175 16.097 1.00 41.56 192 LEU A N 1
ATOM 1474 C CA . LEU A 1 192 ? -20.843 23.974 14.938 1.00 41.56 192 LEU A CA 1
ATOM 1475 C C . LEU A 1 192 ? -21.497 24.614 13.697 1.00 41.56 192 LEU A C 1
ATOM 1477 O O . LEU A 1 192 ? -22.711 24.477 13.526 1.00 41.56 192 LEU A O 1
ATOM 1481 N N . PRO A 1 193 ? -20.735 25.286 12.814 1.00 40.22 193 PRO A N 1
ATOM 1482 C CA . PRO A 1 193 ? -21.295 25.851 11.593 1.00 40.22 193 PRO A CA 1
ATOM 1483 C C . PRO A 1 193 ? -21.882 24.741 10.712 1.00 40.22 193 PRO A C 1
ATOM 1485 O O . PRO A 1 193 ? -21.254 23.699 10.507 1.00 40.22 193 PRO A O 1
ATOM 1488 N N . ASN A 1 194 ? -23.097 24.975 10.204 1.00 41.53 194 ASN A N 1
ATOM 1489 C CA . ASN A 1 194 ? -23.804 24.058 9.312 1.00 41.53 194 ASN A CA 1
ATOM 1490 C C . ASN A 1 194 ? -22.904 23.655 8.129 1.00 41.53 194 ASN A C 1
ATOM 1492 O O . ASN A 1 194 ? -22.357 24.541 7.464 1.00 41.53 194 ASN A O 1
ATOM 1496 N N . PRO A 1 195 ? -22.757 22.353 7.822 1.00 39.09 195 PRO A N 1
ATOM 1497 C CA . PRO A 1 195 ? -22.018 21.937 6.642 1.00 39.09 195 PRO A CA 1
ATOM 1498 C C . PRO A 1 195 ? -22.743 22.452 5.396 1.00 39.09 195 PRO A C 1
ATOM 1500 O O . PRO A 1 195 ? -23.945 22.245 5.225 1.00 39.09 195 PRO A O 1
ATOM 1503 N N . SER A 1 196 ? -22.011 23.154 4.532 1.00 47.72 196 SER A N 1
ATOM 1504 C CA . SER A 1 196 ? -22.531 23.603 3.242 1.00 47.72 196 SER A CA 1
ATOM 1505 C C . SER A 1 196 ? -22.979 22.388 2.413 1.00 47.72 196 SER A C 1
ATOM 1507 O O . SER A 1 196 ? -22.296 21.359 2.445 1.00 47.72 196 SER A O 1
ATOM 1509 N N . PRO A 1 197 ? -24.102 22.472 1.677 1.00 52.59 197 PRO A N 1
ATOM 1510 C CA . PRO A 1 197 ? -24.602 21.350 0.890 1.00 52.59 197 PRO A CA 1
ATOM 1511 C C . PRO A 1 197 ? -23.566 20.891 -0.144 1.00 52.59 197 PRO A C 1
ATOM 1513 O O . PRO A 1 197 ? -22.890 21.704 -0.777 1.00 52.59 197 PRO A O 1
ATOM 1516 N N . ALA A 1 198 ? -23.440 19.571 -0.297 1.00 49.22 198 ALA A N 1
ATOM 1517 C CA . ALA A 1 198 ? -22.522 18.951 -1.242 1.00 49.22 198 ALA A CA 1
ATOM 1518 C C . ALA A 1 198 ? -22.889 19.332 -2.686 1.00 49.22 198 ALA A C 1
ATOM 1520 O O . ALA A 1 198 ? -24.038 19.198 -3.105 1.00 49.22 198 ALA A O 1
ATOM 1521 N N . ILE A 1 199 ? -21.899 19.796 -3.447 1.00 51.25 199 ILE A N 1
ATOM 1522 C CA . ILE A 1 199 ? -22.053 20.168 -4.855 1.00 51.25 199 ILE A CA 1
ATOM 1523 C C . ILE A 1 199 ? -21.826 18.913 -5.704 1.00 51.25 199 ILE A C 1
ATOM 1525 O O . ILE A 1 199 ? -20.762 18.298 -5.636 1.00 51.25 199 ILE A O 1
ATOM 1529 N N . LEU A 1 200 ? -22.824 18.534 -6.503 1.00 46.47 200 LEU A N 1
ATOM 1530 C CA . LEU A 1 200 ? -22.701 17.476 -7.507 1.00 46.47 200 LEU A CA 1
ATOM 1531 C C . LEU A 1 200 ? -21.841 17.961 -8.694 1.00 46.47 200 LEU A C 1
ATOM 1533 O O . LEU A 1 200 ? -21.873 19.151 -9.026 1.00 46.47 200 LEU A O 1
ATOM 1537 N N . PRO A 1 201 ? -21.071 17.076 -9.352 1.00 36.75 201 PRO A N 1
ATOM 1538 C CA . PRO A 1 201 ? -20.197 17.457 -10.460 1.00 36.75 201 PRO A CA 1
ATOM 1539 C C . PRO A 1 201 ? -21.013 18.036 -11.628 1.00 36.75 201 PRO A C 1
ATOM 1541 O O . PRO A 1 201 ? -21.833 17.336 -12.215 1.00 36.75 201 PRO A O 1
ATOM 1544 N N . GLY A 1 202 ? -20.787 19.315 -11.955 1.00 49.59 202 GLY A N 1
ATOM 1545 C CA . GLY A 1 202 ? -21.400 19.996 -13.107 1.00 49.59 202 GLY A CA 1
ATOM 1546 C C . GLY A 1 202 ? -21.943 21.408 -12.853 1.00 49.59 202 GLY A C 1
ATOM 1547 O O . GLY A 1 202 ? -22.255 22.104 -13.813 1.00 49.59 202 GLY A O 1
ATOM 1548 N N . VAL A 1 203 ? -22.030 21.871 -11.600 1.00 44.72 203 VAL A N 1
ATOM 1549 C CA . VAL A 1 203 ? -22.545 23.219 -11.286 1.00 44.72 203 VAL A CA 1
ATOM 1550 C C . VAL A 1 203 ? -21.394 24.172 -10.948 1.00 44.72 203 VAL A C 1
ATOM 1552 O O . VAL A 1 203 ? -20.739 24.043 -9.914 1.00 44.72 203 VAL A O 1
ATOM 1555 N N . MET A 1 204 ? -21.131 25.130 -11.840 1.00 43.28 204 MET A N 1
ATOM 1556 C CA . MET A 1 204 ? -20.132 26.189 -11.655 1.00 43.28 204 MET A CA 1
ATOM 1557 C C . MET A 1 204 ? -20.695 27.286 -10.732 1.00 43.28 204 MET A C 1
ATOM 1559 O O . MET A 1 204 ? -21.856 27.672 -10.863 1.00 43.28 204 MET A O 1
ATOM 1563 N N . ARG A 1 205 ? -19.893 27.785 -9.780 1.00 47.00 205 ARG A N 1
ATOM 1564 C CA . ARG A 1 205 ? -20.303 28.870 -8.866 1.00 47.00 205 ARG A CA 1
ATOM 1565 C C . ARG A 1 205 ? -20.468 30.195 -9.630 1.00 47.00 205 ARG A C 1
ATOM 1567 O O . ARG A 1 205 ? -19.590 30.508 -10.433 1.00 47.00 205 ARG A O 1
ATOM 1574 N N . PRO A 1 206 ? -21.490 31.021 -9.342 1.00 41.56 206 PRO A N 1
ATOM 1575 C CA . PRO A 1 206 ? -21.438 32.434 -9.701 1.00 41.56 206 PRO A CA 1
ATOM 1576 C C . PRO A 1 206 ? -20.335 33.131 -8.887 1.00 41.56 206 PRO A C 1
ATOM 1578 O O . PRO A 1 206 ? -20.137 32.834 -7.706 1.00 41.56 206 PRO A O 1
ATOM 1581 N N . ALA A 1 207 ? -19.583 34.016 -9.543 1.00 41.31 207 ALA A N 1
ATOM 1582 C CA . ALA A 1 207 ? -18.459 34.738 -8.958 1.00 41.31 207 ALA A CA 1
ATOM 1583 C C . ALA A 1 207 ? -18.913 35.582 -7.755 1.00 41.31 207 ALA A C 1
ATOM 1585 O O . ALA A 1 207 ? -19.812 36.411 -7.876 1.00 41.31 207 ALA A O 1
ATOM 1586 N N . SER A 1 208 ? -18.298 35.366 -6.591 1.00 39.12 208 SER A N 1
ATOM 1587 C CA . SER A 1 208 ? -18.524 36.199 -5.412 1.00 39.12 208 SER A CA 1
ATOM 1588 C C . SER A 1 208 ? -17.728 37.498 -5.532 1.00 39.12 208 SER A C 1
ATOM 1590 O O . SER A 1 208 ? -16.498 37.474 -5.579 1.00 39.12 208 SER A O 1
ATOM 1592 N N . ASP A 1 209 ? -18.469 38.598 -5.570 1.00 32.88 209 ASP A N 1
ATOM 1593 C CA . ASP A 1 209 ? -18.048 39.996 -5.567 1.00 32.88 209 ASP A CA 1
ATOM 1594 C C . ASP A 1 209 ? -17.061 40.303 -4.421 1.00 32.88 209 ASP A C 1
ATOM 1596 O O . ASP A 1 209 ? -17.399 40.225 -3.237 1.00 32.88 209 ASP A O 1
ATOM 1600 N N . THR A 1 210 ? -15.810 40.620 -4.765 1.00 38.22 210 THR A N 1
ATOM 1601 C CA . THR A 1 210 ? -14.803 41.108 -3.818 1.00 38.22 210 THR A CA 1
ATOM 1602 C C . THR A 1 210 ? -14.966 42.612 -3.637 1.00 38.22 210 THR A C 1
ATOM 1604 O O . THR A 1 210 ? -14.274 43.407 -4.274 1.00 38.22 210 THR A O 1
ATOM 1607 N N . SER A 1 211 ? -15.844 43.020 -2.726 1.00 34.62 211 SER A N 1
ATOM 1608 C CA . SER A 1 211 ? -15.814 44.373 -2.176 1.00 34.62 211 SER A CA 1
ATOM 1609 C C . SER A 1 211 ? -16.159 44.369 -0.684 1.00 34.62 211 SER A C 1
ATOM 1611 O O . SER A 1 211 ? -17.086 43.685 -0.258 1.00 34.62 211 SER A O 1
ATOM 1613 N N . LYS A 1 212 ? -15.417 45.194 0.080 1.00 34.62 212 LYS A N 1
ATOM 1614 C CA . LYS A 1 212 ? -15.490 45.483 1.535 1.00 34.62 212 LYS A CA 1
ATOM 1615 C C . LYS A 1 212 ? -14.617 44.591 2.434 1.00 34.62 212 LYS A C 1
ATOM 1617 O O . LYS A 1 212 ? -14.735 43.381 2.409 1.00 34.62 212 LYS A O 1
ATOM 1622 N N . THR A 1 213 ? -13.742 45.081 3.311 1.00 34.69 213 THR A N 1
ATOM 1623 C CA . THR A 1 213 ? -13.224 46.424 3.621 1.00 34.69 213 THR A CA 1
ATOM 1624 C C . THR A 1 213 ? -12.011 46.212 4.531 1.00 34.69 213 THR A C 1
ATOM 1626 O O . THR A 1 213 ? -12.028 45.380 5.434 1.00 34.69 213 THR A O 1
ATOM 1629 N N . ARG A 1 214 ? -10.966 46.991 4.276 1.00 34.00 214 ARG A N 1
ATOM 1630 C CA . ARG A 1 214 ? -9.742 47.158 5.058 1.00 34.00 214 ARG A CA 1
ATOM 1631 C C . ARG A 1 214 ? -10.047 48.100 6.229 1.00 34.00 214 ARG A C 1
ATOM 1633 O O . ARG A 1 214 ? -10.465 49.209 5.934 1.00 34.00 214 ARG A O 1
ATOM 1640 N N . THR A 1 215 ? -9.783 47.724 7.487 1.00 31.84 215 THR A N 1
ATOM 1641 C CA . THR A 1 215 ? -9.478 48.687 8.573 1.00 31.84 215 THR A CA 1
ATOM 1642 C C . THR A 1 215 ? -8.826 48.024 9.796 1.00 31.84 215 THR A C 1
ATOM 1644 O O . THR A 1 215 ? -9.261 46.980 10.265 1.00 31.84 215 THR A O 1
ATOM 1647 N N . HIS A 1 216 ? -7.776 48.704 10.258 1.00 34.09 216 HIS A N 1
ATOM 1648 C CA . HIS A 1 216 ? -6.874 48.553 11.406 1.00 34.09 216 HIS A CA 1
ATOM 1649 C C . HIS A 1 216 ? -7.384 47.946 12.729 1.00 34.09 216 HIS A C 1
ATOM 1651 O O . HIS A 1 216 ? -8.408 48.377 13.254 1.00 34.09 216 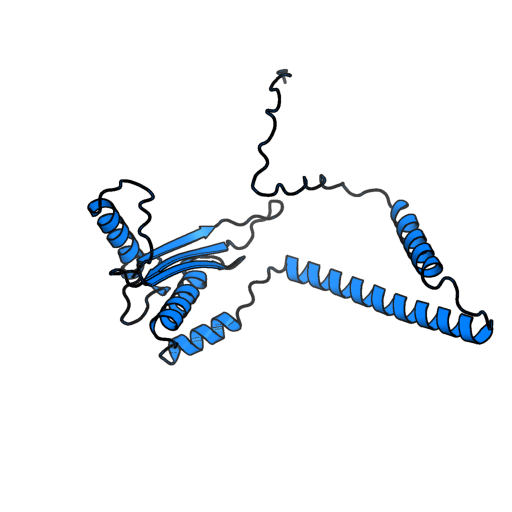HIS A O 1
ATOM 1657 N N . ARG A 1 217 ? -6.519 47.156 13.382 1.00 32.78 217 ARG A N 1
ATOM 1658 C CA . ARG A 1 217 ? -5.663 47.610 14.499 1.00 32.78 217 ARG A CA 1
ATOM 1659 C C . ARG A 1 217 ? -4.457 46.695 14.670 1.00 32.78 217 ARG A C 1
ATOM 1661 O O . ARG A 1 217 ? -4.613 45.489 14.393 1.00 32.78 217 ARG A O 1
#